Protein AF-A0A533S3G4-F1 (afdb_monomer_lite)

Structure (mmCIF, N/CA/C/O backbone):
data_AF-A0A533S3G4-F1
#
_entry.id   AF-A0A533S3G4-F1
#
loop_
_atom_site.group_PDB
_atom_site.id
_atom_site.type_symbol
_atom_site.label_atom_id
_atom_site.label_alt_id
_atom_site.label_comp_id
_atom_site.label_asym_id
_atom_site.label_entity_id
_atom_site.label_seq_id
_atom_site.pdbx_PDB_ins_code
_atom_site.Cartn_x
_atom_site.Cartn_y
_atom_site.Cartn_z
_atom_site.occupancy
_atom_site.B_iso_or_equiv
_atom_site.auth_seq_id
_atom_site.auth_comp_id
_atom_site.auth_asym_id
_atom_site.auth_atom_id
_atom_site.pdbx_PDB_model_num
ATOM 1 N N . MET A 1 1 ? 25.471 5.066 -20.202 1.00 59.25 1 MET A N 1
ATOM 2 C CA . MET A 1 1 ? 25.264 4.762 -18.767 1.00 59.25 1 MET A CA 1
ATOM 3 C C . MET A 1 1 ? 26.312 5.469 -17.906 1.00 59.25 1 MET A C 1
ATOM 5 O O . MET A 1 1 ? 27.504 5.342 -18.196 1.00 59.25 1 MET A O 1
ATOM 9 N N . ARG A 1 2 ? 25.911 6.265 -16.903 1.00 55.47 2 ARG A N 1
ATOM 10 C CA . ARG A 1 2 ? 26.823 6.796 -15.866 1.00 55.47 2 ARG A CA 1
ATOM 11 C C . ARG A 1 2 ? 27.013 5.721 -14.786 1.00 55.47 2 ARG A C 1
ATOM 13 O O . ARG A 1 2 ? 26.093 4.970 -14.512 1.00 55.47 2 ARG A O 1
ATOM 20 N N . LEU A 1 3 ? 28.231 5.594 -14.252 1.00 62.44 3 LEU A N 1
ATOM 21 C CA . LEU A 1 3 ? 28.585 4.570 -13.259 1.00 62.44 3 LEU A CA 1
ATOM 22 C C . LEU A 1 3 ? 29.224 5.276 -12.055 1.00 62.44 3 LEU A C 1
ATOM 24 O O . LEU A 1 3 ? 30.404 5.644 -12.111 1.00 62.44 3 LEU A O 1
ATOM 28 N N . PRO A 1 4 ? 28.455 5.563 -11.001 1.00 64.75 4 PRO A N 1
ATOM 29 C CA . PRO A 1 4 ? 28.966 6.214 -9.800 1.00 64.75 4 PRO A CA 1
ATOM 30 C C . PRO A 1 4 ? 29.926 5.303 -9.041 1.00 64.75 4 PRO A C 1
ATOM 32 O O . PRO A 1 4 ? 30.136 4.142 -9.395 1.00 64.75 4 PRO A O 1
ATOM 35 N N . VAL A 1 5 ? 30.605 5.865 -8.043 1.00 70.31 5 VAL A N 1
ATOM 36 C CA . VAL A 1 5 ? 31.696 5.177 -7.338 1.00 70.31 5 VAL A CA 1
ATOM 37 C C . VAL A 1 5 ? 31.189 3.919 -6.623 1.00 70.31 5 VAL A C 1
ATOM 39 O O . VAL A 1 5 ? 31.822 2.873 -6.750 1.00 70.31 5 VAL A O 1
ATOM 42 N N . ALA A 1 6 ? 30.022 3.985 -5.972 1.00 69.38 6 ALA A N 1
ATOM 43 C CA . ALA A 1 6 ? 29.390 2.839 -5.313 1.00 69.38 6 ALA A CA 1
ATOM 44 C C . ALA A 1 6 ? 29.058 1.714 -6.309 1.00 69.38 6 ALA A C 1
ATOM 46 O O . ALA A 1 6 ? 29.535 0.592 -6.146 1.00 69.38 6 ALA A O 1
ATOM 47 N N . GLY A 1 7 ? 28.373 2.033 -7.414 1.00 72.06 7 GLY A N 1
ATOM 48 C CA . GLY A 1 7 ? 28.082 1.070 -8.482 1.00 72.06 7 GLY A CA 1
ATOM 49 C C . GLY A 1 7 ? 29.342 0.478 -9.128 1.00 72.06 7 GLY A C 1
ATOM 50 O O . GLY A 1 7 ? 29.383 -0.712 -9.425 1.00 72.06 7 GLY A O 1
ATOM 51 N N . ARG A 1 8 ? 30.416 1.269 -9.286 1.00 76.81 8 ARG A N 1
ATOM 52 C CA . ARG A 1 8 ? 31.715 0.770 -9.775 1.00 76.81 8 ARG A CA 1
ATOM 53 C C . ARG A 1 8 ? 32.333 -0.222 -8.797 1.00 76.81 8 ARG A C 1
ATOM 55 O O . ARG A 1 8 ? 32.908 -1.217 -9.223 1.00 76.81 8 ARG A O 1
ATOM 62 N N . ASN A 1 9 ? 32.231 0.041 -7.500 1.00 79.62 9 ASN A N 1
ATOM 63 C CA . ASN A 1 9 ? 32.787 -0.828 -6.470 1.00 79.62 9 ASN A CA 1
ATOM 64 C C . ASN A 1 9 ? 31.979 -2.122 -6.316 1.00 79.62 9 ASN A C 1
ATOM 66 O O . ASN A 1 9 ? 32.584 -3.189 -6.225 1.00 79.62 9 ASN A O 1
ATOM 70 N N . ALA A 1 10 ? 30.648 -2.044 -6.371 1.00 81.88 10 ALA A N 1
ATOM 71 C CA . ALA A 1 10 ? 29.766 -3.208 -6.378 1.00 81.88 10 ALA A CA 1
ATOM 72 C C . ALA A 1 10 ? 30.014 -4.089 -7.610 1.00 81.88 10 ALA A C 1
ATOM 74 O O . ALA A 1 10 ? 30.235 -5.290 -7.483 1.00 81.88 10 ALA A O 1
ATOM 75 N N . LEU A 1 11 ? 30.113 -3.480 -8.795 1.00 86.19 11 LEU A N 1
ATOM 76 C CA . LEU A 1 11 ? 30.402 -4.201 -10.032 1.00 86.19 11 LEU A CA 1
ATOM 77 C C . LEU A 1 11 ? 31.782 -4.880 -10.001 1.00 86.19 11 LEU A C 1
ATOM 79 O O . LEU A 1 11 ? 31.913 -6.039 -10.383 1.00 86.19 11 LEU A O 1
ATOM 83 N N . ARG A 1 12 ? 32.809 -4.199 -9.476 1.00 88.75 12 ARG A N 1
ATOM 84 C CA . ARG A 1 12 ? 34.139 -4.799 -9.267 1.00 88.75 12 ARG A CA 1
ATOM 85 C C . ARG A 1 12 ? 34.106 -5.960 -8.278 1.00 88.75 12 ARG A C 1
ATOM 87 O O . ARG A 1 12 ? 34.828 -6.933 -8.475 1.00 88.75 12 ARG A O 1
ATOM 94 N N . LYS A 1 13 ? 33.314 -5.855 -7.208 1.00 86.75 13 LYS A N 1
ATOM 95 C CA . LYS A 1 13 ? 33.145 -6.928 -6.221 1.00 86.75 13 LYS A CA 1
ATOM 96 C C . LYS A 1 13 ? 32.538 -8.164 -6.882 1.00 86.75 13 LYS A C 1
ATOM 98 O O . LYS A 1 13 ? 33.076 -9.251 -6.702 1.00 86.75 13 LYS A O 1
ATOM 103 N N . GLU A 1 14 ? 31.506 -7.982 -7.700 1.00 88.75 14 GLU A N 1
ATOM 104 C CA . GLU A 1 14 ? 30.865 -9.095 -8.398 1.00 88.75 14 GLU A CA 1
ATOM 105 C C . GLU A 1 14 ? 31.788 -9.750 -9.429 1.00 88.75 14 GLU A C 1
ATOM 107 O O . GLU A 1 14 ? 31.940 -10.968 -9.446 1.00 88.75 14 GLU A O 1
ATOM 112 N N . MET A 1 15 ? 32.490 -8.952 -10.237 1.00 88.81 15 MET A N 1
ATOM 113 C CA . MET A 1 15 ? 33.438 -9.469 -11.232 1.00 88.81 15 MET A CA 1
ATOM 114 C C . MET A 1 15 ? 34.549 -10.315 -10.611 1.00 88.81 15 MET A C 1
ATOM 116 O O . MET A 1 15 ? 34.939 -11.325 -11.190 1.00 88.81 15 MET A O 1
ATOM 120 N N . ARG A 1 16 ? 35.048 -9.932 -9.428 1.00 88.88 16 ARG A N 1
ATOM 121 C CA . ARG A 1 16 ? 36.075 -10.706 -8.706 1.00 88.88 16 ARG A CA 1
ATOM 122 C C . ARG A 1 16 ? 35.575 -12.085 -8.285 1.00 88.88 16 ARG A C 1
ATOM 124 O O . ARG A 1 16 ? 36.368 -13.017 -8.245 1.00 88.88 16 ARG A O 1
ATOM 131 N N . ASN A 1 17 ? 34.285 -12.199 -7.984 1.00 84.94 17 ASN A N 1
ATOM 132 C CA . ASN A 1 17 ? 33.660 -13.437 -7.527 1.00 84.94 17 ASN A CA 1
ATOM 133 C C . ASN A 1 17 ? 33.078 -14.269 -8.683 1.00 84.94 17 ASN A C 1
ATOM 135 O O . ASN A 1 17 ? 32.604 -15.382 -8.456 1.00 84.94 17 ASN A O 1
ATOM 139 N N . HIS A 1 18 ? 33.103 -13.753 -9.916 1.00 87.50 18 HIS A N 1
ATOM 140 C CA . HIS A 1 18 ? 32.488 -14.414 -11.058 1.00 87.50 18 HIS A CA 1
ATOM 141 C C . HIS A 1 18 ? 33.333 -15.612 -11.538 1.00 87.50 18 HIS A C 1
ATOM 143 O O . HIS A 1 18 ? 34.516 -15.445 -11.840 1.00 87.50 18 HIS A O 1
ATOM 149 N N . PRO A 1 19 ? 32.750 -16.815 -11.702 1.00 85.19 19 PRO A N 1
ATOM 150 C CA . PRO A 1 19 ? 33.502 -18.047 -11.973 1.00 85.19 19 PRO A CA 1
ATOM 151 C C . PRO A 1 19 ? 34.216 -18.065 -13.333 1.00 85.19 19 PRO A C 1
ATOM 153 O O . PRO A 1 19 ? 35.163 -18.821 -13.528 1.00 85.19 19 PRO A O 1
ATOM 156 N N . GLN A 1 20 ? 33.770 -17.239 -14.282 1.00 86.88 20 GLN A N 1
ATOM 157 C CA . GLN A 1 20 ? 34.372 -17.123 -15.617 1.00 86.88 20 GLN A CA 1
ATOM 158 C C . GLN A 1 20 ? 35.349 -15.945 -15.750 1.00 86.88 20 GLN A C 1
ATOM 160 O O . GLN A 1 20 ? 35.908 -15.729 -16.827 1.00 86.88 20 GLN A O 1
ATOM 165 N N . ASN A 1 21 ? 35.558 -15.169 -14.681 1.00 86.06 21 ASN A N 1
ATOM 166 C CA . ASN A 1 21 ? 36.493 -14.055 -14.709 1.00 86.06 21 ASN A CA 1
ATOM 167 C C . ASN A 1 21 ? 37.947 -14.561 -14.735 1.00 86.06 21 ASN A C 1
ATOM 169 O O . ASN A 1 21 ? 38.352 -15.393 -13.928 1.00 86.06 21 ASN A O 1
ATOM 173 N N . LYS A 1 22 ? 38.736 -14.027 -15.671 1.00 86.12 22 LYS A N 1
ATOM 174 C CA . LYS A 1 22 ? 40.148 -14.390 -15.876 1.00 86.12 22 LYS A CA 1
ATOM 175 C C . LYS A 1 22 ? 41.125 -13.346 -15.335 1.00 86.12 22 LYS A C 1
ATOM 177 O O . LYS A 1 22 ? 42.322 -13.610 -15.307 1.00 86.12 22 LYS A O 1
ATOM 182 N N . LEU A 1 23 ? 40.628 -12.172 -14.941 1.00 85.81 23 LEU A N 1
ATOM 183 C CA . LEU A 1 23 ? 41.445 -11.082 -14.415 1.00 85.81 23 LEU A CA 1
ATOM 184 C C . LEU A 1 23 ? 41.647 -11.232 -12.909 1.00 85.81 23 LEU A C 1
ATOM 186 O O . LEU A 1 23 ? 40.732 -11.603 -12.171 1.00 85.81 23 LEU A O 1
ATOM 190 N N . SER A 1 24 ? 42.836 -10.877 -12.438 1.00 85.62 24 SER A N 1
ATOM 191 C CA . SER A 1 24 ? 43.138 -10.795 -11.014 1.00 85.62 24 SER A CA 1
ATOM 192 C C . SER A 1 24 ? 42.373 -9.652 -10.332 1.00 85.62 24 SER A C 1
ATOM 194 O O . SER A 1 24 ? 41.979 -8.655 -10.946 1.00 85.62 24 SER A O 1
ATOM 196 N N . SER A 1 25 ? 42.215 -9.751 -9.009 1.00 79.69 25 SER A N 1
ATOM 197 C CA . SER A 1 25 ? 41.588 -8.703 -8.188 1.00 79.69 25 SER A CA 1
ATOM 198 C C . SER A 1 25 ? 42.257 -7.334 -8.341 1.00 79.69 25 SER A C 1
ATOM 200 O O . SER A 1 25 ? 41.587 -6.299 -8.250 1.00 79.69 25 SER A O 1
ATOM 202 N N . THR A 1 26 ? 43.568 -7.324 -8.584 1.00 79.88 26 THR A N 1
ATOM 203 C CA . THR A 1 26 ? 44.363 -6.116 -8.804 1.00 79.88 26 THR A CA 1
ATOM 204 C C . THR A 1 26 ? 44.024 -5.486 -10.151 1.00 79.88 26 THR A C 1
ATOM 206 O O . THR A 1 26 ? 43.706 -4.302 -10.194 1.00 79.88 26 THR A O 1
ATOM 209 N N . GLU A 1 27 ? 43.978 -6.275 -11.227 1.00 82.31 27 GLU A N 1
ATOM 210 C CA . GLU A 1 27 ? 43.623 -5.797 -12.572 1.00 82.31 27 GLU A CA 1
ATOM 211 C C . GLU A 1 27 ? 42.214 -5.192 -12.604 1.00 82.31 27 GLU A C 1
ATOM 213 O O . GLU A 1 27 ? 42.044 -4.068 -13.071 1.00 82.31 27 GLU A O 1
ATOM 218 N N . ILE A 1 28 ? 41.229 -5.854 -11.984 1.00 82.88 28 ILE A N 1
ATOM 219 C CA . ILE A 1 28 ? 39.843 -5.354 -11.881 1.00 82.88 28 ILE A CA 1
ATOM 220 C C . ILE A 1 28 ? 39.761 -3.992 -11.174 1.00 82.88 28 ILE A C 1
ATOM 222 O O . ILE A 1 28 ? 38.911 -3.154 -11.490 1.00 82.88 28 ILE A O 1
ATOM 226 N N . SER A 1 29 ? 40.643 -3.750 -10.202 1.00 82.88 29 SER A N 1
ATOM 227 C CA . SER A 1 29 ? 40.656 -2.502 -9.431 1.00 82.88 29 SER A CA 1
ATOM 228 C C . SER A 1 29 ? 41.100 -1.303 -10.269 1.00 82.88 29 SER A C 1
ATOM 230 O O . SER A 1 29 ? 40.627 -0.191 -10.030 1.00 82.88 29 SER A O 1
ATOM 232 N N . TYR A 1 30 ? 41.955 -1.535 -11.269 1.00 86.19 30 TYR A N 1
ATOM 233 C CA . TYR A 1 30 ? 42.477 -0.501 -12.162 1.00 86.19 30 TYR A CA 1
ATOM 234 C C . TYR A 1 30 ? 41.630 -0.273 -13.417 1.00 86.19 30 TYR A C 1
ATOM 236 O O . TYR A 1 30 ? 41.853 0.720 -14.109 1.00 86.19 30 TYR A O 1
ATOM 244 N N . LEU A 1 31 ? 40.636 -1.128 -13.686 1.00 82.94 31 LEU A N 1
ATOM 245 C CA . LEU A 1 31 ? 39.747 -0.949 -14.830 1.00 82.94 31 LEU A CA 1
ATOM 246 C C . LEU A 1 31 ? 38.984 0.376 -14.742 1.00 82.94 31 LEU A C 1
ATOM 248 O O . LEU A 1 31 ? 38.357 0.719 -13.721 1.00 82.94 31 LEU A O 1
ATOM 252 N N . LYS A 1 32 ? 39.018 1.103 -15.858 1.00 83.50 32 LYS A N 1
ATOM 253 C CA . LYS A 1 32 ? 38.202 2.286 -16.110 1.00 83.50 32 LYS A CA 1
ATOM 254 C C . LYS A 1 32 ? 36.754 1.872 -16.339 1.00 83.50 32 LYS A C 1
ATOM 256 O O . LYS A 1 32 ? 36.413 0.705 -16.515 1.00 83.50 32 LYS A O 1
ATOM 261 N N . LYS A 1 33 ? 35.865 2.859 -16.308 1.00 78.44 33 LYS A N 1
ATOM 262 C CA . LYS A 1 33 ? 34.418 2.652 -16.407 1.00 78.44 33 LYS A CA 1
ATOM 263 C C . LYS A 1 33 ? 34.030 1.885 -17.673 1.00 78.44 33 LYS A C 1
ATOM 265 O O . LYS A 1 33 ? 33.217 0.970 -17.603 1.00 78.44 33 LYS A O 1
ATOM 270 N N . GLU A 1 34 ? 34.576 2.284 -18.813 1.00 78.56 34 GLU A N 1
ATOM 271 C CA . GLU A 1 34 ? 34.271 1.689 -20.113 1.00 78.56 34 GLU A CA 1
ATOM 272 C C . GLU A 1 34 ? 34.722 0.223 -20.154 1.00 78.56 34 GLU A C 1
ATOM 274 O O . GLU A 1 34 ? 33.987 -0.641 -20.622 1.00 78.56 34 GLU A O 1
ATOM 279 N N . GLU A 1 35 ? 35.880 -0.067 -19.565 1.00 84.94 35 GLU A N 1
ATOM 280 C CA . GLU A 1 35 ? 36.464 -1.408 -19.492 1.00 84.94 35 GLU A CA 1
ATOM 281 C C . GLU A 1 35 ? 35.668 -2.321 -18.547 1.00 84.94 35 GLU A C 1
ATOM 283 O O . GLU A 1 35 ? 35.413 -3.475 -18.880 1.00 84.94 35 GLU A O 1
ATOM 288 N N . LEU A 1 36 ? 35.187 -1.792 -17.414 1.00 83.75 36 LEU A N 1
ATOM 289 C CA . LEU A 1 36 ? 34.274 -2.511 -16.518 1.00 83.75 36 LEU A CA 1
ATOM 290 C C . LEU A 1 36 ? 32.967 -2.878 -17.224 1.00 83.75 36 LEU A C 1
ATOM 292 O O . LEU A 1 36 ? 32.465 -3.983 -17.061 1.00 83.75 36 LEU A O 1
ATOM 296 N N . LEU A 1 37 ? 32.403 -1.970 -18.018 1.00 82.50 37 LEU A N 1
ATOM 297 C CA . LEU A 1 37 ? 31.158 -2.240 -18.737 1.00 82.50 37 LEU A CA 1
ATOM 298 C C . LEU A 1 37 ? 31.324 -3.295 -19.827 1.00 82.50 37 LEU A C 1
ATOM 300 O O . LEU A 1 37 ? 30.459 -4.160 -19.967 1.00 82.50 37 LEU A O 1
ATOM 304 N N . CYS A 1 38 ? 32.431 -3.247 -20.566 1.00 86.75 38 CYS A N 1
ATOM 305 C CA . CYS A 1 38 ? 32.758 -4.280 -21.541 1.00 86.75 38 CYS A CA 1
ATOM 306 C C . CYS A 1 38 ? 32.935 -5.639 -20.860 1.00 86.75 38 CYS A C 1
ATOM 308 O O . CYS A 1 38 ? 32.291 -6.602 -21.267 1.00 86.75 38 CYS A O 1
ATOM 310 N N . LEU A 1 39 ? 33.706 -5.699 -19.772 1.00 87.50 39 LEU A N 1
ATOM 311 C CA . LEU A 1 39 ? 33.927 -6.940 -19.037 1.00 87.50 39 LEU A CA 1
ATOM 312 C C . LEU A 1 39 ? 32.629 -7.496 -18.437 1.00 87.50 39 LEU A C 1
ATOM 314 O O . LEU A 1 39 ? 32.385 -8.695 -18.501 1.00 87.50 39 LEU A O 1
ATOM 318 N N . ALA A 1 40 ? 31.760 -6.643 -17.890 1.00 87.56 40 ALA A N 1
ATOM 319 C CA . ALA A 1 40 ? 30.475 -7.085 -17.352 1.00 87.56 40 ALA A CA 1
ATOM 320 C C . ALA A 1 40 ? 29.611 -7.728 -18.439 1.00 87.56 40 ALA A C 1
ATOM 322 O O . ALA A 1 40 ? 29.002 -8.770 -18.216 1.00 87.56 40 ALA A O 1
ATOM 323 N N . LYS A 1 41 ? 29.602 -7.120 -19.630 1.00 87.19 41 LYS A N 1
ATOM 324 C CA . LYS A 1 41 ? 28.883 -7.633 -20.793 1.00 87.19 41 LYS A CA 1
ATOM 325 C C . LYS A 1 41 ? 29.459 -8.967 -21.274 1.00 87.19 41 LYS A C 1
ATOM 327 O O . LYS A 1 41 ? 28.689 -9.863 -21.596 1.00 87.19 41 LYS A O 1
ATOM 332 N N . GLU A 1 42 ? 30.783 -9.109 -21.301 1.00 89.25 42 GLU A N 1
ATOM 333 C CA . GLU A 1 42 ? 31.460 -10.367 -21.653 1.00 89.25 42 GLU A CA 1
ATOM 334 C C . GLU A 1 42 ? 31.170 -11.489 -20.653 1.00 89.25 42 GLU A C 1
ATOM 336 O O . GLU A 1 42 ? 30.997 -12.638 -21.050 1.00 89.25 42 GLU A O 1
ATOM 341 N N . LEU A 1 43 ? 31.077 -11.153 -19.366 1.00 88.19 43 LEU A N 1
ATOM 342 C CA . LEU A 1 43 ? 30.756 -12.094 -18.294 1.00 88.19 43 LEU A CA 1
ATOM 343 C C . LEU A 1 43 ? 29.249 -12.363 -18.151 1.00 88.19 43 LEU A C 1
ATOM 345 O O . LEU A 1 43 ? 28.864 -13.177 -17.318 1.00 88.19 43 LEU A O 1
ATOM 349 N N . GLY A 1 44 ? 28.392 -11.694 -18.932 1.00 86.81 44 GLY A N 1
ATOM 350 C CA . GLY A 1 44 ? 26.935 -11.822 -18.824 1.00 86.81 44 GLY A CA 1
ATOM 351 C C . GLY A 1 44 ? 26.362 -11.281 -17.508 1.00 86.81 44 GLY A C 1
ATOM 352 O O . GLY A 1 44 ? 25.272 -11.674 -17.105 1.00 86.81 44 GLY A O 1
ATOM 353 N N . ILE A 1 45 ? 27.092 -10.395 -16.830 1.00 87.25 45 ILE A N 1
ATOM 354 C CA . ILE A 1 45 ? 26.685 -9.801 -15.559 1.00 87.25 45 ILE A CA 1
ATOM 355 C C . ILE A 1 45 ? 25.640 -8.714 -15.823 1.00 87.25 45 ILE A C 1
ATOM 357 O O . ILE A 1 45 ? 25.899 -7.754 -16.558 1.00 87.25 45 ILE A O 1
ATOM 361 N N . ASP A 1 46 ? 24.479 -8.818 -15.169 1.00 85.12 46 ASP A N 1
ATOM 362 C CA . ASP A 1 46 ? 23.472 -7.759 -15.197 1.00 85.12 46 ASP A CA 1
ATOM 363 C C . ASP A 1 46 ? 23.910 -6.571 -14.331 1.00 85.12 46 ASP A C 1
ATOM 365 O O . ASP A 1 46 ? 23.652 -6.473 -13.127 1.00 85.12 46 ASP A O 1
ATOM 369 N N . VAL A 1 47 ? 24.579 -5.628 -14.990 1.00 81.62 47 VAL A N 1
ATOM 370 C CA . VAL A 1 47 ? 25.060 -4.393 -14.374 1.00 81.62 47 VAL A CA 1
ATOM 371 C C . VAL A 1 47 ? 23.919 -3.586 -13.749 1.00 81.62 47 VAL A C 1
ATOM 373 O O . VAL A 1 47 ? 24.136 -2.931 -12.730 1.00 81.62 47 VAL A O 1
ATOM 376 N N . ARG A 1 48 ? 22.705 -3.631 -14.317 1.00 75.06 48 ARG A N 1
ATOM 377 C CA . ARG A 1 48 ? 21.557 -2.873 -13.799 1.00 75.06 48 ARG A CA 1
ATOM 378 C C . ARG A 1 48 ? 21.095 -3.449 -12.466 1.00 75.06 48 ARG A C 1
ATOM 380 O O . ARG A 1 48 ? 20.890 -2.682 -11.528 1.00 75.06 48 ARG A O 1
ATOM 387 N N . SER A 1 49 ? 21.006 -4.775 -12.354 1.00 78.62 49 SER A N 1
ATOM 388 C CA . SER A 1 49 ? 20.651 -5.447 -11.097 1.00 78.62 49 SER A CA 1
ATOM 389 C C . SER A 1 49 ? 21.648 -5.130 -9.979 1.00 78.62 49 SER A C 1
ATOM 391 O O . SER A 1 49 ? 21.245 -4.809 -8.865 1.00 78.62 49 SER A O 1
ATOM 393 N N . ILE A 1 50 ? 22.950 -5.154 -10.270 1.00 79.94 50 ILE A N 1
ATOM 394 C CA . ILE A 1 50 ? 23.992 -4.896 -9.260 1.00 79.94 50 ILE A CA 1
ATOM 395 C C . ILE A 1 50 ? 23.968 -3.450 -8.780 1.00 79.94 50 ILE A C 1
ATOM 397 O O . ILE A 1 50 ? 24.127 -3.187 -7.589 1.00 79.94 50 ILE A O 1
ATOM 401 N N . ILE A 1 51 ? 23.761 -2.506 -9.698 1.00 73.31 51 ILE A N 1
ATOM 402 C CA . ILE A 1 51 ? 23.667 -1.091 -9.342 1.00 73.31 51 ILE A CA 1
ATOM 403 C C . ILE A 1 51 ? 22.398 -0.828 -8.521 1.00 73.31 51 ILE A C 1
ATOM 405 O O . ILE A 1 51 ? 22.483 -0.106 -7.533 1.00 73.31 51 ILE A O 1
ATOM 409 N N . LYS A 1 52 ? 21.260 -1.456 -8.855 1.00 68.94 52 LYS A N 1
ATOM 410 C CA . LYS A 1 52 ? 20.025 -1.367 -8.056 1.00 68.94 52 LYS A CA 1
ATOM 411 C C . LYS A 1 52 ? 20.222 -1.894 -6.633 1.00 68.94 52 LYS A C 1
ATOM 413 O O . LYS A 1 52 ? 19.810 -1.230 -5.687 1.00 68.94 52 LYS A O 1
ATOM 418 N N . SER A 1 53 ? 20.879 -3.042 -6.468 1.00 71.88 53 SER A N 1
ATOM 419 C CA . SER A 1 53 ? 21.184 -3.586 -5.136 1.00 71.88 53 SER A CA 1
ATOM 420 C C . SER A 1 53 ? 22.129 -2.677 -4.349 1.00 71.88 53 SER A C 1
ATOM 422 O O . SER A 1 53 ? 21.892 -2.421 -3.175 1.00 71.88 53 SER A O 1
ATOM 424 N N . ALA A 1 54 ? 23.153 -2.125 -5.004 1.00 68.06 54 ALA A N 1
ATOM 425 C CA . ALA A 1 54 ? 24.093 -1.207 -4.366 1.00 68.06 54 ALA A CA 1
ATOM 426 C C . ALA A 1 54 ? 23.453 0.135 -3.966 1.00 68.06 54 ALA A C 1
ATOM 428 O O . ALA A 1 54 ? 23.866 0.715 -2.971 1.00 68.06 54 ALA A O 1
ATOM 429 N N . ALA A 1 55 ? 22.460 0.619 -4.721 1.00 62.94 55 ALA A N 1
ATOM 430 C CA . ALA A 1 55 ? 21.720 1.842 -4.403 1.00 62.94 55 ALA A CA 1
ATOM 431 C C . ALA A 1 55 ? 20.733 1.642 -3.239 1.00 62.94 55 ALA A C 1
ATOM 433 O O . ALA A 1 55 ? 20.596 2.529 -2.401 1.00 62.94 55 ALA A O 1
ATOM 434 N N . LYS A 1 56 ? 20.100 0.460 -3.141 1.00 60.72 56 LYS A N 1
ATOM 435 C CA . LYS A 1 56 ? 19.244 0.088 -1.999 1.00 60.72 56 LYS A CA 1
ATOM 436 C C . LYS A 1 56 ? 20.007 0.031 -0.671 1.00 60.72 56 LYS A C 1
ATOM 438 O O . LYS A 1 56 ? 19.418 0.288 0.367 1.00 60.72 56 LYS A O 1
ATOM 443 N N . GLU A 1 57 ? 21.298 -0.304 -0.694 1.00 57.91 57 GLU A N 1
ATOM 444 C CA . GLU A 1 57 ? 22.141 -0.338 0.513 1.00 57.91 57 GLU A CA 1
ATOM 445 C C . GLU A 1 57 ? 22.571 1.057 1.001 1.00 57.91 57 GLU A C 1
ATOM 447 O O . GLU A 1 57 ? 23.055 1.176 2.126 1.00 57.91 57 GLU A O 1
ATOM 452 N N . THR A 1 58 ? 22.426 2.107 0.183 1.00 52.34 58 THR A N 1
ATOM 453 C CA . THR A 1 58 ? 22.953 3.447 0.495 1.00 52.34 58 THR A CA 1
ATOM 454 C C . THR A 1 58 ? 21.899 4.513 0.798 1.00 52.34 58 THR A C 1
ATOM 456 O O . THR A 1 58 ? 22.307 5.640 1.048 1.00 52.34 58 THR A O 1
ATOM 459 N N . ASP A 1 59 ? 20.594 4.208 0.770 1.00 52.94 59 ASP A N 1
ATOM 460 C CA . ASP A 1 59 ? 19.452 5.158 0.874 1.00 52.94 59 ASP A CA 1
ATOM 461 C C . ASP A 1 59 ? 19.455 6.343 -0.129 1.00 52.94 59 ASP A C 1
ATOM 463 O O . ASP A 1 59 ? 18.437 7.000 -0.327 1.00 52.94 59 ASP A O 1
ATOM 467 N N . ASP A 1 60 ? 20.555 6.568 -0.848 1.00 49.44 60 ASP A N 1
ATOM 468 C CA . ASP A 1 60 ? 20.702 7.522 -1.943 1.00 49.44 60 ASP A CA 1
ATOM 469 C C . ASP A 1 60 ? 20.321 6.863 -3.281 1.00 49.44 60 ASP A C 1
ATOM 471 O O . ASP A 1 60 ? 21.174 6.433 -4.072 1.00 49.44 60 ASP A O 1
ATOM 475 N N . ILE A 1 61 ? 19.019 6.788 -3.570 1.00 53.91 61 ILE A N 1
ATOM 476 C CA . ILE A 1 61 ? 18.537 6.570 -4.942 1.00 53.91 61 ILE A CA 1
ATOM 477 C C . ILE A 1 61 ? 18.739 7.885 -5.706 1.00 53.91 61 ILE A C 1
ATOM 479 O O . ILE A 1 61 ? 17.849 8.722 -5.803 1.00 53.91 61 ILE A O 1
ATOM 483 N N . ASP A 1 62 ? 19.952 8.093 -6.207 1.00 53.50 62 ASP A N 1
ATOM 484 C CA . ASP A 1 62 ? 20.296 9.269 -7.010 1.00 53.50 62 ASP A CA 1
ATOM 485 C C . ASP A 1 62 ? 19.466 9.245 -8.315 1.00 53.50 62 ASP A C 1
ATOM 487 O O . ASP A 1 62 ? 19.606 8.329 -9.125 1.00 53.50 62 ASP A O 1
ATOM 491 N N . GLU A 1 63 ? 18.599 10.231 -8.564 1.00 51.38 63 GLU A N 1
ATOM 492 C CA . GLU A 1 63 ? 17.734 10.300 -9.766 1.00 51.38 63 GLU A CA 1
ATOM 493 C C . GLU A 1 63 ? 18.520 10.137 -11.093 1.00 51.38 63 GLU A C 1
ATOM 495 O O . GLU A 1 63 ? 17.964 9.805 -12.134 1.00 51.38 63 GLU A O 1
ATOM 500 N N . ALA A 1 64 ? 19.848 10.291 -11.060 1.00 51.97 64 ALA A N 1
ATOM 501 C CA . ALA A 1 64 ? 20.783 10.083 -12.164 1.00 51.97 64 ALA A CA 1
ATOM 502 C C . ALA A 1 64 ? 20.877 8.643 -12.737 1.00 51.97 64 ALA A C 1
ATOM 504 O O . ALA A 1 64 ? 21.636 8.441 -13.696 1.00 51.97 64 ALA A O 1
ATOM 505 N N . TYR A 1 65 ? 20.192 7.645 -12.159 1.00 5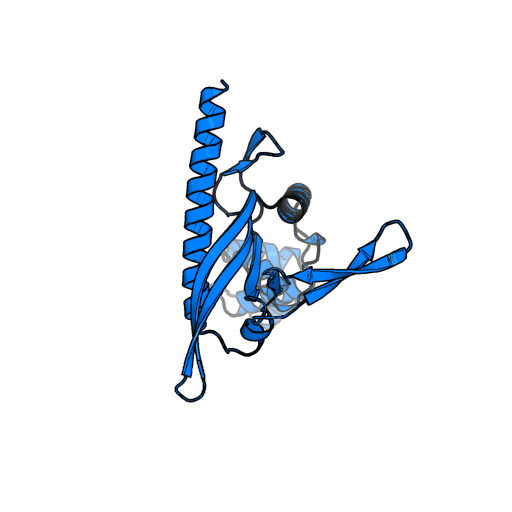4.00 65 TYR A N 1
ATOM 506 C CA . TYR A 1 65 ? 20.234 6.239 -12.610 1.00 54.00 65 TYR A CA 1
ATOM 507 C C . TYR A 1 65 ? 19.162 5.842 -13.626 1.00 54.00 65 TYR A C 1
ATOM 509 O O . TYR A 1 65 ? 19.346 4.832 -14.311 1.00 54.00 65 TYR A O 1
ATOM 517 N N . PHE A 1 66 ? 18.079 6.603 -13.714 1.00 57.69 66 PHE A N 1
ATOM 518 C CA . PHE A 1 66 ? 16.905 6.268 -14.510 1.00 57.69 66 PHE A CA 1
ATOM 519 C C . PHE A 1 66 ? 16.903 7.050 -15.826 1.00 57.69 66 PHE A C 1
ATOM 521 O O . PHE A 1 66 ? 17.430 8.164 -15.904 1.00 57.69 66 PHE A O 1
ATOM 528 N N . GLU A 1 67 ? 16.362 6.451 -16.888 1.00 72.75 67 GLU A N 1
ATOM 529 C CA . GLU A 1 67 ? 16.031 7.223 -18.092 1.00 72.75 67 GLU A CA 1
ATOM 530 C C . GLU A 1 67 ? 14.961 8.271 -17.730 1.00 72.75 67 GLU A C 1
ATOM 532 O O . GLU A 1 67 ? 14.204 8.079 -16.781 1.00 72.75 67 GLU A O 1
ATOM 537 N N . GLU A 1 68 ? 14.905 9.403 -18.437 1.00 76.56 68 GLU A N 1
ATOM 538 C CA . GLU A 1 68 ? 13.970 10.497 -18.106 1.00 76.56 68 GLU A CA 1
ATOM 539 C C . GLU A 1 68 ? 12.517 9.991 -18.038 1.00 76.56 68 GLU A C 1
ATOM 541 O O . GLU A 1 68 ? 11.793 10.310 -17.100 1.00 76.56 68 GLU A O 1
ATOM 546 N N . GLU A 1 69 ? 12.157 9.072 -18.938 1.00 80.88 69 GLU A N 1
ATOM 547 C CA . GLU A 1 69 ? 10.869 8.368 -18.947 1.00 80.88 69 GLU A CA 1
ATOM 548 C C . GLU A 1 69 ? 10.633 7.505 -17.690 1.00 80.88 69 GLU A C 1
ATOM 550 O O . GLU A 1 69 ? 9.513 7.439 -17.187 1.00 80.88 69 GLU A O 1
ATOM 555 N N . GLU A 1 70 ? 11.667 6.853 -17.147 1.00 78.06 70 GLU A N 1
ATOM 556 C CA . GLU A 1 70 ? 11.563 6.045 -15.922 1.00 78.06 70 GLU A CA 1
ATOM 557 C C . GLU A 1 70 ? 11.397 6.935 -14.680 1.00 78.06 70 GLU A C 1
ATOM 559 O O . GLU A 1 70 ? 10.602 6.608 -13.800 1.00 78.06 70 GLU A O 1
ATOM 564 N N . ILE A 1 71 ? 12.087 8.081 -14.629 1.00 77.75 71 ILE A N 1
ATOM 565 C CA . ILE A 1 71 ? 11.925 9.080 -13.556 1.00 77.75 71 ILE A CA 1
ATOM 566 C C . ILE A 1 71 ? 10.513 9.659 -13.594 1.00 77.75 71 ILE A C 1
ATOM 568 O O . ILE A 1 71 ? 9.863 9.792 -12.557 1.00 77.75 71 ILE A O 1
ATOM 572 N N . GLU A 1 72 ? 10.024 10.013 -14.783 1.00 86.81 72 GLU A N 1
ATOM 573 C CA . GLU A 1 72 ? 8.662 10.507 -14.960 1.00 86.81 72 GLU A CA 1
ATOM 574 C C . GLU A 1 72 ? 7.630 9.459 -14.541 1.00 86.81 72 GLU A C 1
ATOM 576 O O . GLU A 1 72 ? 6.688 9.792 -13.821 1.00 86.81 72 GLU A O 1
ATOM 581 N N . LEU A 1 73 ? 7.828 8.191 -14.915 1.00 85.19 73 LEU A N 1
ATOM 582 C CA . LEU A 1 73 ? 6.945 7.096 -14.519 1.00 85.19 73 LEU A CA 1
ATOM 583 C C . LEU A 1 73 ? 6.956 6.865 -13.002 1.00 85.19 73 LEU A C 1
ATOM 585 O O . LEU A 1 73 ? 5.894 6.651 -12.412 1.00 85.19 73 LEU A O 1
ATOM 589 N N . GLN A 1 74 ? 8.129 6.935 -12.368 1.00 84.31 74 GLN A N 1
ATOM 590 C CA . GLN A 1 74 ? 8.266 6.844 -10.917 1.00 84.31 74 GLN A CA 1
ATOM 591 C C . GLN A 1 74 ? 7.526 7.996 -10.230 1.00 84.31 74 GLN A C 1
ATOM 593 O O . GLN A 1 74 ? 6.611 7.750 -9.446 1.00 84.31 74 GLN A O 1
ATOM 598 N N . ARG A 1 75 ? 7.844 9.249 -10.584 1.00 87.81 75 ARG A N 1
ATOM 599 C CA . ARG A 1 75 ? 7.199 10.449 -10.020 1.00 87.81 75 ARG A CA 1
ATOM 600 C C . ARG A 1 75 ? 5.688 10.429 -10.217 1.00 87.81 75 ARG A C 1
ATOM 602 O O . ARG A 1 75 ? 4.936 10.815 -9.320 1.00 87.81 75 ARG A O 1
ATOM 609 N N . TYR A 1 76 ? 5.242 9.968 -11.385 1.00 93.56 76 TYR A N 1
ATOM 610 C CA . TYR A 1 76 ? 3.830 9.786 -11.680 1.00 93.56 76 TYR A CA 1
ATOM 611 C C . TYR A 1 76 ? 3.191 8.779 -10.721 1.00 93.56 76 TYR A C 1
ATOM 613 O O . TYR A 1 76 ? 2.182 9.110 -10.107 1.00 93.56 76 TYR A O 1
ATOM 621 N N . SER A 1 77 ? 3.795 7.599 -10.560 1.00 90.75 77 SER A N 1
ATOM 622 C CA . SER A 1 77 ? 3.265 6.496 -9.741 1.00 90.75 77 SER A CA 1
ATOM 623 C C . SER A 1 77 ? 3.289 6.794 -8.239 1.00 90.75 77 SER A C 1
ATOM 625 O O . SER A 1 77 ? 2.429 6.312 -7.508 1.00 90.75 77 SER A O 1
ATOM 627 N N . GLU A 1 78 ? 4.251 7.595 -7.776 1.00 87.00 78 GLU A N 1
ATOM 628 C CA . GLU A 1 78 ? 4.319 8.095 -6.397 1.00 87.00 78 GLU A CA 1
ATOM 629 C C . GLU A 1 78 ? 3.250 9.161 -6.126 1.00 87.00 78 GLU A C 1
ATOM 631 O O . GLU A 1 78 ? 2.628 9.164 -5.069 1.00 87.00 78 GLU A O 1
ATOM 636 N N . SER A 1 79 ? 3.001 10.053 -7.091 1.00 94.19 79 SER A N 1
ATOM 637 C CA . SER A 1 79 ? 1.990 11.115 -6.954 1.00 94.19 79 SER A CA 1
ATOM 638 C C . SER A 1 79 ? 0.562 10.625 -7.224 1.00 94.19 79 SER A C 1
ATOM 640 O O . SER A 1 79 ? -0.401 11.236 -6.764 1.00 94.19 79 SER A O 1
ATOM 642 N N . HIS A 1 80 ? 0.421 9.538 -7.985 1.00 95.94 80 HIS A N 1
ATOM 643 C CA . HIS A 1 80 ? -0.849 8.938 -8.387 1.00 95.94 80 HIS A CA 1
ATOM 644 C C . HIS A 1 80 ? -0.794 7.417 -8.198 1.00 95.94 80 HIS A C 1
ATOM 646 O O . HIS A 1 80 ? -0.700 6.677 -9.182 1.00 95.94 80 HIS A O 1
ATOM 652 N N . PRO A 1 81 ? -0.867 6.926 -6.948 1.00 95.25 81 PRO A N 1
ATOM 653 C CA . PRO A 1 81 ? -0.953 5.496 -6.699 1.00 95.25 81 PRO A CA 1
ATOM 654 C C . PRO A 1 81 ? -2.120 4.878 -7.475 1.00 95.25 81 PRO A C 1
ATOM 656 O O . PRO A 1 81 ? -3.237 5.407 -7.458 1.00 95.25 81 PRO A O 1
ATOM 659 N N . ALA A 1 82 ? -1.883 3.744 -8.139 1.00 96.19 82 ALA A N 1
ATOM 660 C CA . ALA A 1 82 ? -2.901 3.085 -8.966 1.00 96.19 82 ALA A CA 1
ATOM 661 C C . ALA A 1 82 ? -4.164 2.716 -8.165 1.00 96.19 82 ALA A C 1
ATOM 663 O O . ALA A 1 82 ? -5.300 2.789 -8.658 1.00 96.19 82 ALA A O 1
ATOM 664 N N . PHE A 1 83 ? -3.966 2.322 -6.908 1.00 97.69 83 PHE A N 1
ATOM 665 C CA . PHE A 1 83 ? -5.007 1.933 -5.973 1.00 97.69 83 PHE A CA 1
ATOM 666 C C . PHE A 1 83 ? -4.767 2.592 -4.623 1.00 97.69 83 PHE A C 1
ATOM 668 O O . PHE A 1 83 ? -3.663 2.575 -4.088 1.00 97.69 83 PHE A O 1
ATOM 675 N N . THR A 1 84 ? -5.837 3.119 -4.044 1.00 97.62 84 THR A N 1
ATOM 676 C CA . THR A 1 84 ? -5.881 3.545 -2.649 1.00 97.62 84 THR A CA 1
ATOM 677 C C . THR A 1 84 ? -7.102 2.912 -2.007 1.00 97.62 84 THR A C 1
ATOM 679 O O . THR A 1 84 ? -8.151 2.757 -2.644 1.00 97.62 84 THR A O 1
ATOM 682 N N . GLY A 1 85 ? -6.978 2.480 -0.759 1.00 97.12 85 GLY A N 1
ATOM 683 C CA . GLY A 1 85 ? -8.068 1.755 -0.130 1.00 97.12 85 GLY A CA 1
ATOM 684 C C . GLY A 1 85 ? -7.818 1.393 1.315 1.00 97.12 85 GLY A C 1
ATOM 685 O O . GLY A 1 85 ? -6.857 1.830 1.948 1.00 97.12 85 GLY A O 1
ATOM 686 N N . ASN A 1 86 ? -8.739 0.598 1.849 1.00 97.19 86 ASN A N 1
ATOM 687 C CA . ASN A 1 86 ? -8.562 -0.014 3.148 1.00 97.19 86 ASN A CA 1
ATOM 688 C C . ASN A 1 86 ? -9.064 -1.458 3.176 1.00 97.19 86 ASN A C 1
ATOM 690 O O . ASN A 1 86 ? -10.004 -1.814 2.467 1.00 97.19 86 ASN A O 1
ATOM 694 N N . VAL A 1 87 ? -8.410 -2.276 3.998 1.00 96.00 87 VAL A N 1
ATOM 695 C CA . VAL A 1 87 ? -8.809 -3.650 4.317 1.00 96.00 87 VAL A CA 1
ATOM 696 C C . VAL A 1 87 ? -9.121 -3.702 5.803 1.00 96.00 87 VAL A C 1
ATOM 698 O O . VAL A 1 87 ? -8.232 -3.496 6.625 1.00 96.00 87 VAL A O 1
ATOM 701 N N . GLU A 1 88 ? -10.381 -3.945 6.155 1.00 96.19 88 GLU A N 1
ATOM 702 C CA . GLU A 1 88 ? -10.821 -4.016 7.549 1.00 96.19 88 GLU A CA 1
ATOM 703 C C . GLU A 1 88 ? -10.809 -5.453 8.076 1.00 96.19 88 GLU A C 1
ATOM 705 O O . GLU A 1 88 ? -11.167 -6.392 7.367 1.00 96.19 88 GLU A O 1
ATOM 710 N N .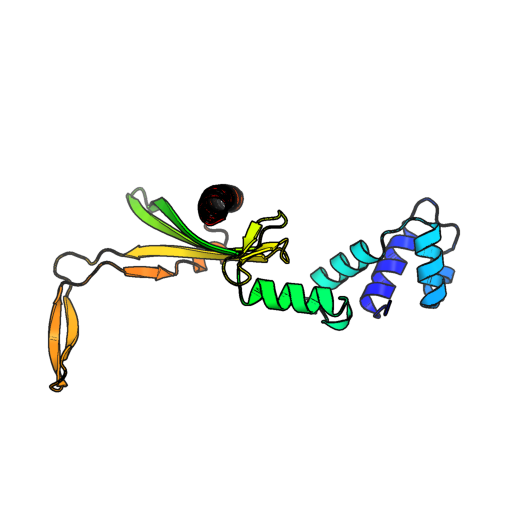 PHE A 1 89 ? -10.439 -5.619 9.342 1.00 93.94 89 PHE A N 1
ATOM 711 C CA . PHE A 1 89 ? -10.398 -6.914 10.014 1.00 93.94 89 PHE A CA 1
ATOM 712 C C . PHE A 1 89 ? -10.586 -6.758 11.529 1.00 93.94 89 PHE A C 1
ATOM 714 O O . PHE A 1 89 ? -10.548 -5.657 12.086 1.00 93.94 89 PHE A O 1
ATOM 721 N N . ASP A 1 90 ? -10.806 -7.879 12.210 1.00 94.56 90 ASP A N 1
ATOM 722 C CA . ASP A 1 90 ? -10.900 -7.922 13.665 1.00 94.56 90 ASP A CA 1
ATOM 723 C C . ASP A 1 90 ? -9.530 -8.243 14.279 1.00 94.56 90 ASP A C 1
ATOM 725 O O . ASP A 1 90 ? -8.990 -9.328 14.074 1.00 94.56 90 ASP A O 1
ATOM 729 N N . LEU A 1 91 ? -8.989 -7.321 15.076 1.00 91.06 91 LEU A N 1
ATOM 730 C CA . LEU A 1 91 ? -7.783 -7.528 15.872 1.00 91.06 91 LEU A CA 1
ATOM 731 C C . LEU A 1 91 ? -8.161 -8.040 17.263 1.00 91.06 91 LEU A C 1
ATOM 733 O O . LEU A 1 91 ? -8.928 -7.403 17.991 1.00 91.06 91 LEU A O 1
ATOM 737 N N . ILE A 1 92 ? -7.595 -9.179 17.651 1.00 91.81 92 ILE A N 1
ATOM 738 C CA . ILE A 1 92 ? -7.757 -9.751 18.988 1.00 91.81 92 ILE A CA 1
ATOM 739 C C . ILE A 1 92 ? -6.437 -9.584 19.735 1.00 91.81 92 ILE A C 1
ATOM 741 O O . ILE A 1 92 ? -5.429 -10.174 19.360 1.00 91.81 92 ILE A O 1
ATOM 745 N N . LEU A 1 93 ? -6.459 -8.787 20.800 1.00 87.94 93 LEU A N 1
ATOM 746 C CA . LEU A 1 93 ? -5.330 -8.590 21.704 1.00 87.94 93 LEU A CA 1
ATOM 747 C C . LEU A 1 93 ? -5.596 -9.349 23.000 1.00 87.94 93 LEU A C 1
ATOM 749 O O . LEU A 1 93 ? -6.640 -9.158 23.623 1.00 87.94 93 LEU A O 1
ATOM 753 N N . GLU A 1 94 ? -4.660 -10.192 23.419 1.00 90.88 94 GLU A N 1
ATOM 754 C CA . GLU A 1 94 ? -4.705 -10.853 24.721 1.00 90.88 94 GLU A CA 1
ATOM 755 C C . GLU A 1 94 ? -3.657 -10.232 25.644 1.00 90.88 94 GLU A C 1
ATOM 757 O O . GLU A 1 94 ? -2.457 -10.362 25.421 1.00 90.88 94 GLU A O 1
ATOM 762 N N . LEU A 1 95 ? -4.118 -9.529 26.679 1.00 87.62 95 LEU A N 1
ATOM 763 C CA . LEU A 1 95 ? -3.272 -8.850 27.658 1.00 87.62 95 LEU A CA 1
ATOM 764 C C . LEU A 1 95 ? -3.650 -9.344 29.051 1.00 87.62 95 LEU A C 1
ATOM 766 O O . LEU A 1 95 ? -4.798 -9.201 29.470 1.00 87.62 95 LEU A O 1
ATOM 770 N N . PHE A 1 96 ? -2.695 -9.936 29.772 1.00 93.06 96 PHE A N 1
ATOM 771 C CA . PHE A 1 96 ? -2.900 -10.453 31.135 1.00 93.06 96 PHE A CA 1
ATOM 772 C C . PHE A 1 96 ? -4.124 -11.387 31.261 1.00 93.06 96 PHE A C 1
ATOM 774 O O . PHE A 1 96 ? -4.907 -11.282 32.203 1.00 93.06 96 PHE A O 1
ATOM 781 N N . GLY A 1 97 ? -4.330 -12.268 30.274 1.00 92.81 97 GLY A N 1
ATOM 782 C CA . GLY A 1 97 ? -5.475 -13.189 30.214 1.00 92.81 97 GLY A CA 1
ATOM 783 C C . GLY A 1 97 ? -6.811 -12.534 29.837 1.00 92.81 97 GLY A C 1
ATOM 784 O O . GLY A 1 97 ? -7.830 -13.218 29.747 1.00 92.81 97 GLY A O 1
ATOM 785 N N . THR A 1 98 ? -6.828 -11.223 29.584 1.00 93.56 98 THR A N 1
ATOM 786 C CA . THR A 1 98 ? -8.001 -10.507 29.075 1.00 93.56 98 THR A CA 1
ATOM 787 C C . THR A 1 98 ? -7.922 -10.408 27.560 1.00 93.56 98 THR A C 1
ATOM 789 O O . THR A 1 98 ? -6.979 -9.836 27.016 1.00 93.56 98 THR A O 1
ATOM 792 N N . LYS A 1 99 ? -8.939 -10.933 26.873 1.00 94.81 99 LYS A N 1
ATOM 793 C CA . LYS A 1 99 ? -9.079 -10.821 25.418 1.00 94.81 99 LYS A CA 1
ATOM 794 C C . LYS A 1 99 ? -9.902 -9.592 25.063 1.00 94.81 99 LYS A C 1
ATOM 796 O O . LYS A 1 99 ? -11.063 -9.484 25.449 1.00 94.81 99 LYS A O 1
ATOM 801 N N . VAL A 1 100 ? -9.309 -8.690 24.294 1.00 90.56 100 VAL A N 1
ATOM 802 C CA . VAL A 1 100 ? -9.962 -7.500 23.756 1.00 90.56 100 VAL A CA 1
ATOM 803 C C . VAL A 1 100 ? -10.045 -7.639 22.244 1.00 90.56 100 VAL A C 1
ATOM 805 O O . VAL A 1 100 ? -9.031 -7.785 21.567 1.00 90.56 100 VAL A O 1
ATOM 808 N N . LYS A 1 101 ? -11.265 -7.574 21.713 1.00 93.38 101 LYS A N 1
ATOM 809 C CA . LYS A 1 101 ? -11.526 -7.535 20.274 1.00 93.38 101 LYS A CA 1
ATOM 810 C C . LYS A 1 101 ? -11.716 -6.082 19.836 1.00 93.38 101 LYS A C 1
ATOM 812 O O . LYS A 1 101 ? -12.543 -5.373 20.411 1.00 93.38 101 LYS A O 1
ATOM 817 N N . LYS A 1 102 ? -10.963 -5.634 18.833 1.00 92.12 102 LYS A N 1
ATOM 818 C CA . LYS A 1 102 ? -11.065 -4.298 18.230 1.00 92.12 102 LYS A CA 1
ATOM 819 C C . LYS A 1 102 ? -11.178 -4.411 16.718 1.00 92.12 102 LYS A C 1
ATOM 821 O O . LYS A 1 102 ? -10.602 -5.312 16.123 1.00 92.12 102 LYS A O 1
ATOM 826 N N . ARG A 1 103 ? -11.892 -3.471 16.097 1.00 95.94 103 ARG A N 1
ATOM 827 C CA . ARG A 1 103 ? -11.855 -3.322 14.640 1.00 95.94 103 ARG A CA 1
ATOM 828 C C . ARG A 1 103 ? -10.583 -2.591 14.251 1.00 95.94 103 ARG A C 1
ATOM 830 O O . ARG A 1 103 ? -10.273 -1.543 14.820 1.00 95.94 103 ARG A O 1
ATOM 837 N N . ALA A 1 104 ? -9.878 -3.158 13.293 1.00 94.31 104 ALA A N 1
ATOM 838 C CA . ALA A 1 104 ? -8.662 -2.628 12.716 1.00 94.31 104 ALA A CA 1
ATOM 839 C C . ALA A 1 104 ? -8.846 -2.475 11.207 1.00 94.31 104 ALA A C 1
ATOM 841 O O . ALA A 1 104 ? -9.733 -3.090 10.608 1.00 94.31 104 ALA A O 1
ATOM 842 N N . ARG A 1 105 ? -8.003 -1.656 10.589 1.00 95.50 105 ARG A N 1
ATOM 843 C CA . ARG A 1 105 ? -7.892 -1.609 9.137 1.00 95.50 105 ARG A CA 1
ATOM 844 C C . ARG A 1 105 ? -6.472 -1.316 8.698 1.00 95.50 105 ARG A C 1
ATOM 846 O O . ARG A 1 105 ? -5.771 -0.562 9.367 1.00 95.50 105 ARG A O 1
ATOM 853 N N . ILE A 1 106 ? -6.082 -1.878 7.563 1.00 94.12 106 ILE A N 1
ATOM 854 C CA . ILE A 1 106 ? -4.920 -1.414 6.811 1.00 94.12 106 ILE A CA 1
ATOM 855 C C . ILE A 1 106 ? -5.401 -0.345 5.845 1.00 94.12 106 ILE A C 1
ATOM 857 O O . ILE A 1 106 ? -6.297 -0.620 5.057 1.00 94.12 106 ILE A O 1
ATOM 861 N N . VAL A 1 107 ? -4.832 0.852 5.910 1.00 95.62 107 VAL A N 1
ATOM 862 C CA . VAL A 1 107 ? -4.978 1.899 4.894 1.00 95.62 107 VAL A CA 1
ATOM 863 C C . VAL A 1 107 ? -3.762 1.810 3.987 1.00 95.62 107 VAL A C 1
ATOM 865 O O . VAL A 1 107 ? -2.640 1.805 4.494 1.00 95.62 107 VAL A O 1
ATOM 868 N N . TYR A 1 108 ? -3.975 1.713 2.678 1.00 94.62 108 TYR A N 1
ATOM 869 C CA . TYR A 1 108 ? -2.899 1.474 1.721 1.00 94.62 108 TYR A CA 1
ATOM 870 C C . TYR A 1 108 ? -2.978 2.386 0.501 1.00 94.62 108 TYR A C 1
ATOM 872 O O . TYR A 1 108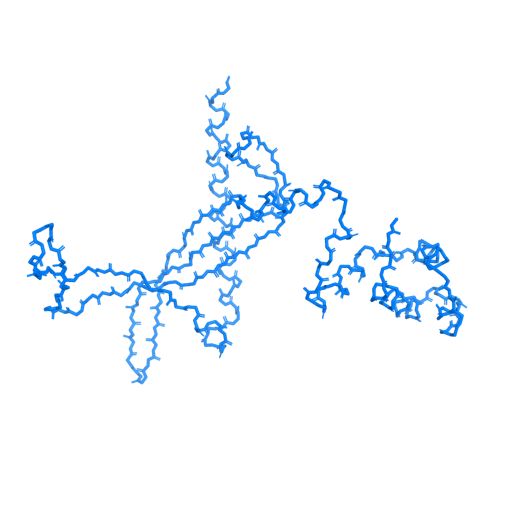 ? -4.063 2.785 0.065 1.00 94.62 108 TYR A O 1
ATOM 880 N N . GLU A 1 109 ? -1.807 2.622 -0.079 1.00 96.31 109 GLU A N 1
ATOM 881 C CA . GLU A 1 109 ? -1.615 3.130 -1.431 1.00 96.31 109 GLU A CA 1
ATOM 882 C C . GLU A 1 109 ? -0.700 2.149 -2.166 1.00 96.31 109 GLU A C 1
ATOM 884 O O . GLU A 1 109 ? 0.303 1.689 -1.618 1.00 96.31 109 GLU A O 1
ATOM 889 N N . ARG A 1 110 ? -1.065 1.767 -3.388 1.00 92.94 110 ARG A N 1
ATOM 890 C CA . ARG A 1 110 ? -0.340 0.748 -4.144 1.00 92.94 110 ARG A CA 1
ATOM 891 C C . ARG A 1 110 ? -0.364 1.025 -5.635 1.00 92.94 110 ARG A C 1
ATOM 893 O O . ARG A 1 110 ? -1.433 1.216 -6.214 1.00 92.94 110 ARG A O 1
ATOM 900 N N . THR A 1 111 ? 0.800 0.903 -6.255 1.00 94.00 111 THR A N 1
ATOM 901 C CA . THR A 1 111 ? 0.964 0.749 -7.699 1.00 94.00 111 THR A CA 1
ATOM 902 C C . THR A 1 111 ? 1.571 -0.629 -7.961 1.00 94.00 111 THR A C 1
ATOM 904 O O . THR A 1 111 ? 2.664 -0.896 -7.470 1.00 94.00 111 THR A O 1
ATOM 907 N N . PRO A 1 112 ? 0.877 -1.545 -8.659 1.00 90.06 112 PRO A N 1
ATOM 908 C CA . PRO A 1 112 ? 1.385 -2.893 -8.896 1.00 90.06 112 PRO A CA 1
ATOM 909 C C . PRO A 1 112 ? 2.344 -2.966 -10.095 1.00 90.06 112 PRO A C 1
ATOM 911 O O . PRO A 1 112 ? 2.316 -2.117 -10.983 1.00 90.06 112 PRO A O 1
ATOM 914 N N . GLU A 1 113 ? 3.122 -4.050 -10.180 1.00 84.44 113 GLU A N 1
ATOM 915 C CA . GLU A 1 113 ? 3.944 -4.364 -11.364 1.00 84.44 113 GLU A CA 1
ATOM 916 C C . GLU A 1 113 ? 3.141 -4.852 -12.580 1.00 84.44 113 GLU A C 1
ATOM 918 O O . GLU A 1 113 ? 3.679 -4.946 -13.689 1.00 84.44 113 GLU A O 1
ATOM 923 N N . TRP A 1 114 ? 1.882 -5.245 -12.399 1.00 91.06 114 TRP A N 1
ATOM 924 C CA . TRP A 1 114 ? 1.023 -5.718 -13.483 1.00 91.06 114 TRP A CA 1
ATO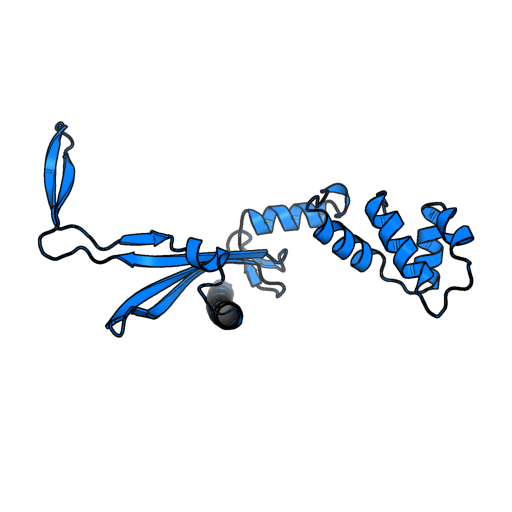M 925 C C . TRP A 1 114 ? 0.290 -4.554 -14.166 1.00 91.06 114 TRP A C 1
ATOM 927 O O . TRP A 1 114 ? 0.153 -3.470 -13.609 1.00 91.06 114 TRP A O 1
ATOM 937 N N . GLU A 1 115 ? -0.148 -4.760 -15.410 1.00 96.00 115 GLU A N 1
ATOM 938 C CA . GLU A 1 115 ? -0.891 -3.743 -16.165 1.00 96.00 115 GLU A CA 1
ATOM 939 C C . GLU A 1 115 ? -2.260 -3.497 -15.525 1.00 96.00 115 GLU A C 1
ATOM 941 O O . GLU A 1 115 ? -3.005 -4.450 -15.323 1.00 96.00 115 GLU A O 1
ATOM 946 N N . TYR A 1 116 ? -2.625 -2.243 -15.278 1.00 96.06 116 TYR A N 1
ATOM 947 C CA . TYR A 1 116 ? -3.894 -1.841 -14.671 1.00 96.06 116 TYR A CA 1
ATOM 948 C C . TYR A 1 116 ? -4.570 -0.727 -15.475 1.00 96.06 116 TYR A C 1
ATOM 950 O O . TYR A 1 116 ? -3.949 -0.076 -16.319 1.00 96.06 116 TYR A O 1
ATOM 958 N N . TYR A 1 117 ? -5.856 -0.497 -15.220 1.00 96.62 117 TYR A N 1
ATOM 959 C CA . TYR A 1 117 ? -6.592 0.630 -15.779 1.00 96.62 117 TYR A CA 1
ATOM 960 C C . TYR A 1 117 ? -6.436 1.873 -14.897 1.00 96.62 117 TYR A C 1
ATOM 962 O O . TYR A 1 117 ? -6.967 1.944 -13.780 1.00 96.62 117 TYR A O 1
ATOM 970 N N . ASP A 1 118 ? -5.720 2.868 -15.415 1.00 96.12 118 ASP A N 1
ATOM 971 C CA . ASP A 1 118 ? -5.479 4.129 -14.725 1.00 96.12 118 ASP A CA 1
ATOM 972 C C . ASP A 1 118 ? -6.648 5.100 -14.923 1.00 96.12 118 ASP A C 1
ATOM 974 O O . ASP A 1 118 ? -7.040 5.421 -16.049 1.00 96.12 118 ASP A O 1
ATOM 978 N N . LEU A 1 119 ? -7.219 5.574 -13.813 1.00 94.25 119 LEU A N 1
ATOM 979 C CA . LEU A 1 119 ? -8.369 6.480 -13.833 1.00 94.25 119 LEU A CA 1
ATOM 980 C C . LEU A 1 119 ? -8.000 7.913 -14.231 1.00 94.25 119 LEU A C 1
ATOM 982 O O . LEU A 1 119 ? -8.848 8.616 -14.774 1.00 94.25 119 LEU A O 1
ATOM 986 N N . ASN A 1 120 ? -6.766 8.345 -13.971 1.00 94.62 120 ASN A N 1
ATOM 987 C CA . ASN A 1 120 ? -6.313 9.699 -14.276 1.00 94.62 120 ASN A CA 1
ATOM 988 C C . ASN A 1 120 ? -5.971 9.839 -15.764 1.00 94.62 120 ASN A C 1
ATOM 990 O O . ASN A 1 120 ? -6.283 10.859 -16.375 1.00 94.62 120 ASN A O 1
ATOM 994 N N . LEU A 1 121 ? -5.352 8.815 -16.359 1.00 94.12 121 LEU A N 1
ATOM 995 C CA . LEU A 1 121 ? -5.003 8.784 -17.783 1.00 94.12 121 LEU A CA 1
ATOM 996 C C . LEU A 1 121 ? -6.098 8.171 -18.664 1.00 94.12 121 LEU A C 1
ATOM 998 O O . LEU A 1 121 ? -6.041 8.326 -19.884 1.00 94.12 121 LEU A O 1
ATOM 1002 N N . GLY A 1 122 ? -7.065 7.458 -18.080 1.00 94.25 122 GLY A N 1
ATOM 1003 C CA . GLY A 1 122 ? -8.157 6.810 -18.810 1.00 94.25 122 GLY A CA 1
ATOM 1004 C C . GLY A 1 122 ? -7.685 5.718 -19.775 1.00 94.25 122 GLY A C 1
ATOM 1005 O O . GLY A 1 122 ? -8.265 5.552 -20.850 1.00 94.25 122 GLY A O 1
ATOM 1006 N N . LYS A 1 123 ? -6.599 5.010 -19.438 1.00 94.25 123 LYS A N 1
ATOM 1007 C CA . LYS A 1 123 ? -5.993 3.976 -20.289 1.00 94.25 123 LYS A CA 1
ATOM 1008 C C . LYS A 1 123 ? -5.347 2.864 -19.468 1.00 94.25 123 LYS A C 1
ATOM 1010 O O . LYS A 1 123 ? -5.056 3.036 -18.287 1.00 94.25 123 LYS A O 1
ATOM 1015 N N . LEU A 1 124 ? -5.085 1.738 -20.129 1.00 94.81 124 LEU A N 1
ATOM 1016 C CA . LEU A 1 124 ? -4.234 0.688 -19.578 1.00 94.81 124 LEU A CA 1
ATOM 1017 C C . LEU A 1 124 ? -2.783 1.172 -19.511 1.00 94.81 124 LEU A C 1
ATOM 1019 O O . LEU A 1 124 ? -2.275 1.767 -20.467 1.00 94.81 124 LEU A O 1
ATOM 1023 N N . MET A 1 125 ? -2.129 0.927 -18.382 1.00 94.12 125 MET A N 1
ATOM 1024 C CA . MET A 1 125 ? -0.716 1.227 -18.188 1.00 94.12 125 MET A CA 1
ATOM 1025 C C . MET A 1 125 ? -0.071 0.271 -17.190 1.00 94.12 125 MET A C 1
ATOM 1027 O O . MET A 1 125 ? -0.744 -0.423 -16.433 1.00 94.12 125 MET A O 1
ATOM 1031 N N . LYS A 1 126 ? 1.259 0.281 -17.170 1.00 93.75 126 LYS A N 1
ATOM 1032 C CA . LYS A 1 126 ? 2.074 -0.353 -16.140 1.00 93.75 126 LYS A CA 1
ATOM 1033 C C . LYS A 1 126 ? 2.892 0.740 -15.457 1.00 93.75 126 LYS A C 1
ATOM 1035 O O . LYS A 1 126 ? 3.672 1.418 -16.122 1.00 93.75 126 LYS A O 1
ATOM 1040 N N . GLY A 1 127 ? 2.637 0.944 -14.169 1.00 87.94 127 GLY A N 1
ATOM 1041 C CA . GLY A 1 127 ? 3.300 1.956 -13.349 1.00 87.94 127 GLY A CA 1
ATOM 1042 C C . GLY A 1 127 ? 4.636 1.477 -12.783 1.00 87.94 127 GLY A C 1
ATOM 1043 O O . GLY A 1 127 ? 5.086 0.361 -13.055 1.00 87.94 127 GLY A O 1
ATOM 1044 N N . TRP A 1 128 ? 5.259 2.334 -11.979 1.00 85.69 128 TRP A N 1
ATOM 1045 C CA . TRP A 1 128 ? 6.394 1.979 -11.136 1.00 85.69 128 TRP A CA 1
ATOM 1046 C C . TRP A 1 128 ? 5.877 1.356 -9.841 1.00 85.69 128 TRP A C 1
ATOM 1048 O O . TRP A 1 128 ? 5.038 1.962 -9.174 1.00 85.69 128 TRP A O 1
ATOM 1058 N N . GLU A 1 129 ? 6.344 0.155 -9.492 1.00 85.94 129 GLU A N 1
ATOM 1059 C CA . GLU A 1 129 ? 5.839 -0.537 -8.306 1.00 85.94 129 GLU A CA 1
ATOM 1060 C C . GLU A 1 129 ? 6.138 0.257 -7.035 1.00 85.94 129 GLU A C 1
ATOM 1062 O O . GLU A 1 129 ? 7.289 0.572 -6.725 1.00 85.94 129 GLU A O 1
ATOM 1067 N N . THR A 1 130 ? 5.080 0.560 -6.291 1.00 85.00 130 THR A N 1
ATOM 1068 C CA . THR A 1 130 ? 5.150 1.222 -4.992 1.00 85.00 130 THR A CA 1
ATOM 1069 C C . THR A 1 130 ? 4.080 0.647 -4.078 1.00 85.00 130 THR A C 1
ATOM 1071 O O . THR A 1 130 ? 2.990 0.267 -4.518 1.00 85.00 130 THR A O 1
ATOM 1074 N N . GLN A 1 131 ? 4.375 0.590 -2.783 1.00 86.19 131 GLN A N 1
ATOM 1075 C CA . GLN A 1 131 ? 3.382 0.260 -1.774 1.00 86.19 131 GLN A CA 1
ATOM 1076 C C . GLN A 1 131 ? 3.679 1.022 -0.490 1.00 86.19 131 GLN A C 1
ATOM 1078 O O . GLN A 1 131 ? 4.783 0.953 0.050 1.00 86.19 131 GLN A O 1
ATOM 1083 N N . THR A 1 132 ? 2.669 1.712 0.021 1.00 88.50 132 THR A N 1
ATOM 1084 C CA . THR A 1 132 ? 2.657 2.266 1.370 1.00 88.50 132 THR A CA 1
ATOM 1085 C C . THR A 1 132 ? 1.455 1.690 2.104 1.00 88.50 132 THR A C 1
ATOM 1087 O O . THR A 1 132 ? 0.384 1.475 1.531 1.00 88.50 132 THR A O 1
ATOM 1090 N N . MET A 1 133 ? 1.628 1.384 3.385 1.00 89.06 133 MET A N 1
ATOM 1091 C CA . MET A 1 133 ? 0.524 0.938 4.222 1.00 89.06 133 MET A CA 1
ATOM 1092 C C . MET A 1 133 ? 0.694 1.412 5.657 1.00 89.06 133 MET A C 1
ATOM 1094 O O . MET A 1 133 ? 1.805 1.566 6.159 1.00 89.06 133 MET A O 1
ATOM 1098 N N . SER A 1 134 ? -0.433 1.632 6.321 1.00 90.00 134 SER A N 1
ATOM 1099 C CA . SER A 1 134 ? -0.506 1.970 7.738 1.00 90.00 134 SER A CA 1
ATOM 1100 C C . SER A 1 134 ? -1.677 1.233 8.377 1.00 90.00 134 SER A C 1
ATOM 1102 O O . SER A 1 134 ? -2.684 0.970 7.721 1.00 90.00 134 SER A O 1
ATOM 1104 N N . MET A 1 135 ? -1.555 0.872 9.654 1.00 90.12 135 MET A N 1
ATOM 1105 C CA . MET A 1 135 ? -2.660 0.273 10.402 1.00 90.12 135 MET A CA 1
ATOM 1106 C C . MET A 1 135 ? -3.367 1.342 11.223 1.00 90.12 135 MET A C 1
ATOM 1108 O O . MET A 1 135 ? -2.727 2.170 11.873 1.00 90.12 135 MET A O 1
ATOM 1112 N N . GLU A 1 136 ? -4.692 1.277 11.247 1.00 93.75 136 GLU A N 1
ATOM 1113 C CA . GLU A 1 136 ? -5.527 2.082 12.123 1.00 93.75 136 GLU A CA 1
ATOM 1114 C C . GLU A 1 136 ? -6.441 1.199 12.974 1.00 93.75 136 GLU A C 1
ATOM 1116 O O . GLU A 1 136 ? -6.939 0.166 12.522 1.00 93.75 136 GLU A O 1
ATOM 1121 N N . LEU A 1 137 ? -6.712 1.634 14.205 1.00 93.50 137 LEU A N 1
ATOM 1122 C CA . LEU A 1 137 ? -7.687 1.009 15.097 1.00 93.50 137 LEU A CA 1
ATOM 1123 C C . LEU A 1 137 ? -8.915 1.887 15.283 1.00 93.50 137 LEU A C 1
ATOM 1125 O O . LEU A 1 137 ? -8.811 3.105 15.433 1.00 93.50 137 LEU A O 1
ATOM 1129 N N . LEU A 1 138 ? -10.084 1.257 15.348 1.00 94.62 138 LEU A N 1
ATOM 1130 C CA . LEU A 1 138 ? -11.319 1.933 15.705 1.00 94.62 138 LEU A CA 1
ATOM 1131 C C . LEU A 1 138 ? -11.397 2.074 17.227 1.00 94.62 138 LEU A C 1
ATOM 1133 O O . LEU A 1 138 ? -11.642 1.107 17.955 1.00 94.62 138 LEU A O 1
ATOM 1137 N N . LEU A 1 139 ? -11.223 3.300 17.714 1.00 90.50 139 LEU A N 1
ATOM 1138 C CA . LEU A 1 139 ? -11.501 3.638 19.101 1.00 90.50 139 LEU A CA 1
ATOM 1139 C C . LEU A 1 139 ? -12.978 3.957 19.262 1.00 90.50 139 LEU A C 1
ATOM 1141 O O . LEU A 1 139 ? -13.487 4.925 18.694 1.00 90.50 139 LEU A O 1
ATOM 1145 N N . GLU A 1 140 ? -13.644 3.154 20.081 1.00 89.12 140 GLU A N 1
ATOM 1146 C CA . GLU A 1 140 ? -14.981 3.446 20.573 1.00 89.12 140 GLU A CA 1
ATOM 1147 C C . GLU A 1 140 ? -14.876 4.287 21.848 1.00 89.12 140 GLU A C 1
ATOM 1149 O O . GLU A 1 140 ? -14.065 3.976 22.726 1.00 89.12 140 GLU A O 1
ATOM 1154 N N . PRO A 1 141 ? -15.655 5.369 21.960 1.00 85.38 141 PRO A N 1
ATOM 1155 C CA . PRO A 1 141 ? -15.662 6.179 23.162 1.00 85.38 141 PRO A CA 1
ATOM 1156 C C . PRO A 1 141 ? -16.289 5.403 24.317 1.00 85.38 141 PRO A C 1
ATOM 1158 O O . PRO A 1 141 ? -17.324 4.760 24.141 1.00 85.38 141 PRO A O 1
ATOM 1161 N N . GLU A 1 142 ? -15.703 5.518 25.510 1.00 83.25 142 GLU A N 1
ATOM 1162 C CA . GLU A 1 142 ? -16.333 4.960 26.710 1.00 83.25 142 GLU A CA 1
ATOM 1163 C C . GLU A 1 142 ? -17.720 5.573 26.930 1.00 83.25 142 GLU A C 1
ATOM 1165 O O . GLU A 1 142 ? -18.009 6.718 26.550 1.00 83.25 142 GLU A O 1
ATOM 1170 N N . GLU A 1 143 ? -18.596 4.791 27.547 1.00 77.94 143 GLU A N 1
ATOM 1171 C CA . GLU A 1 143 ? -19.955 5.217 27.824 1.00 77.94 143 GLU A CA 1
ATOM 1172 C C . GLU A 1 143 ? -19.956 6.469 28.716 1.00 77.94 143 GLU A C 1
ATOM 1174 O O . GLU A 1 143 ? -19.297 6.529 29.749 1.00 77.94 143 GLU A O 1
ATOM 1179 N N . GLY A 1 144 ? -20.670 7.512 28.283 1.00 76.75 144 GLY A N 1
ATOM 1180 C CA . GLY A 1 144 ? -20.698 8.800 28.982 1.00 76.75 144 GLY A CA 1
ATOM 1181 C C . GLY A 1 144 ? -19.602 9.793 28.579 1.00 76.75 144 GLY A C 1
ATOM 1182 O O . GLY A 1 144 ? -19.617 10.916 29.084 1.00 76.75 144 GLY A O 1
ATOM 1183 N N . ASN A 1 145 ? -18.710 9.461 27.636 1.00 83.06 145 ASN A N 1
ATOM 1184 C CA . ASN A 1 145 ? -17.740 10.429 27.118 1.00 83.06 145 ASN A CA 1
ATOM 1185 C C . ASN A 1 145 ? -18.374 11.455 26.161 1.00 83.06 145 ASN A C 1
ATOM 1187 O O . ASN A 1 145 ? -19.118 11.125 25.228 1.00 83.06 145 ASN A O 1
ATOM 1191 N N . PHE A 1 146 ? -18.030 12.729 26.376 1.00 84.06 146 PHE A N 1
ATOM 1192 C CA . PHE A 1 146 ? -18.479 13.864 25.570 1.00 84.06 146 PHE A CA 1
ATOM 1193 C C . PHE A 1 146 ? -17.294 14.663 25.026 1.00 84.06 146 PHE A C 1
ATOM 1195 O O . PHE A 1 146 ? -16.346 14.963 25.747 1.00 84.06 146 PHE A O 1
ATOM 1202 N N . GLU A 1 147 ? -17.392 15.095 23.773 1.00 84.31 147 GLU A N 1
ATOM 1203 C CA . GLU A 1 147 ? -16.432 16.001 23.140 1.00 84.31 147 GLU A CA 1
ATOM 1204 C C . GLU A 1 147 ? -16.906 17.441 23.311 1.00 84.31 147 GLU A C 1
ATOM 1206 O O . GLU A 1 147 ? -18.074 17.759 23.046 1.00 84.31 147 GLU A O 1
ATOM 1211 N N . ALA A 1 148 ? -15.993 18.329 23.698 1.00 86.38 148 ALA A N 1
ATOM 1212 C CA . ALA A 1 148 ? -16.228 19.761 23.634 1.00 86.38 148 ALA A CA 1
ATOM 1213 C C . ALA A 1 148 ? -16.019 20.260 22.195 1.00 86.38 148 ALA A C 1
ATOM 1215 O O . ALA A 1 148 ? -15.010 19.953 21.567 1.00 86.38 148 ALA A O 1
ATOM 1216 N N . TYR A 1 149 ? -16.945 21.064 21.679 1.00 86.94 149 TYR A N 1
ATOM 1217 C CA . TYR A 1 149 ? -16.793 21.741 20.392 1.00 86.94 149 TYR A CA 1
ATOM 1218 C C . TYR A 1 149 ? -17.213 23.206 20.497 1.00 86.94 149 TYR A C 1
ATOM 1220 O O . TYR A 1 149 ? -18.110 23.568 21.267 1.00 86.94 149 TYR A O 1
ATOM 1228 N N . ARG A 1 150 ? -16.551 24.068 19.722 1.00 89.31 150 ARG A N 1
ATOM 1229 C CA . ARG A 1 150 ? -16.852 25.499 19.674 1.00 89.31 150 ARG A CA 1
ATOM 1230 C C . ARG A 1 150 ? -17.893 25.760 18.588 1.00 89.31 150 ARG A C 1
ATOM 1232 O O . ARG A 1 150 ? -17.730 25.358 17.442 1.00 89.31 150 ARG A O 1
ATOM 1239 N N . THR A 1 151 ? -18.986 26.408 18.965 1.00 87.50 151 THR A N 1
ATOM 1240 C CA . THR A 1 151 ? -20.024 26.854 18.026 1.00 87.50 151 THR A CA 1
ATOM 1241 C C . THR A 1 151 ? -19.556 28.074 17.225 1.00 87.50 151 THR A C 1
ATOM 1243 O O . THR A 1 151 ? -18.621 28.763 17.633 1.00 87.50 151 THR A O 1
ATOM 1246 N N . SER A 1 152 ? -20.260 28.406 16.138 1.00 88.25 152 SER A N 1
ATOM 1247 C CA . SER A 1 152 ? -20.029 29.633 15.354 1.00 88.25 152 SER A CA 1
ATOM 1248 C C . SER A 1 152 ? -20.150 30.926 16.175 1.00 88.25 152 SER A C 1
ATOM 1250 O O . SER A 1 152 ? -19.594 31.947 15.796 1.00 88.25 152 SER A O 1
ATOM 1252 N N . THR A 1 153 ? -20.826 30.880 17.329 1.00 89.25 153 THR A N 1
ATOM 1253 C CA . THR A 1 153 ? -20.960 32.010 18.269 1.00 89.25 153 THR A CA 1
ATOM 1254 C C . THR A 1 153 ? -19.877 32.031 19.355 1.00 89.25 153 THR A C 1
ATOM 1256 O O . THR A 1 153 ? -19.976 32.787 20.317 1.00 89.25 153 THR A O 1
ATOM 1259 N N . GLY A 1 154 ? -18.864 31.162 19.268 1.00 89.31 154 GLY A N 1
ATOM 1260 C CA . GLY A 1 154 ? -17.771 31.071 20.241 1.00 89.31 154 GLY A CA 1
ATOM 1261 C C . GLY A 1 154 ? -18.104 30.298 21.525 1.00 89.31 154 GLY A C 1
ATOM 1262 O O . GLY A 1 154 ? -17.192 29.966 22.284 1.00 89.31 154 GLY A O 1
ATOM 1263 N N . LYS A 1 155 ? -19.376 29.938 21.762 1.00 88.75 155 LYS A N 1
ATOM 1264 C CA . LYS A 1 155 ? -19.792 29.119 22.917 1.00 88.75 155 LYS A CA 1
ATOM 1265 C C . LYS A 1 155 ? -19.283 27.685 22.793 1.00 88.75 155 LYS A C 1
ATOM 1267 O O . LYS A 1 155 ? -19.383 27.093 21.716 1.00 88.75 155 LYS A O 1
ATOM 1272 N N . ILE A 1 156 ? -18.813 27.117 23.901 1.00 89.38 156 ILE A N 1
ATOM 1273 C CA . ILE A 1 156 ? -18.415 25.707 24.000 1.00 89.38 156 ILE A CA 1
ATOM 1274 C C . ILE A 1 156 ? -19.658 24.867 24.309 1.00 89.38 156 ILE A C 1
ATOM 1276 O O . ILE A 1 156 ? -20.409 25.178 25.233 1.00 89.38 156 ILE A O 1
ATOM 1280 N N . ARG A 1 157 ? -19.886 23.806 23.532 1.00 90.62 157 ARG A N 1
ATOM 1281 C CA . ARG A 1 157 ? -20.945 22.812 23.757 1.00 90.62 157 ARG A CA 1
ATOM 1282 C C . ARG A 1 157 ? -20.354 21.411 23.840 1.00 90.62 157 ARG A C 1
ATOM 1284 O O . ARG A 1 157 ? -19.233 21.186 23.396 1.00 90.62 157 ARG A O 1
ATOM 1291 N N . ARG A 1 158 ? -21.118 20.480 24.412 1.00 89.00 158 ARG A N 1
ATOM 1292 C CA . ARG A 1 158 ? -20.763 19.061 24.516 1.00 89.00 158 ARG A CA 1
ATOM 1293 C C . ARG A 1 158 ? -21.632 18.233 23.577 1.00 89.00 158 ARG A C 1
ATOM 1295 O O . ARG A 1 158 ? -22.831 18.483 23.479 1.00 89.00 158 ARG A O 1
ATOM 1302 N N . ARG A 1 159 ? -21.038 17.255 22.900 1.00 85.56 159 ARG A N 1
ATOM 1303 C CA . ARG A 1 159 ? -21.746 16.228 22.118 1.00 85.56 159 ARG A CA 1
ATOM 1304 C C . ARG A 1 159 ? -21.212 14.851 22.488 1.00 85.56 159 ARG A C 1
ATOM 1306 O O . ARG A 1 159 ? -20.073 14.762 22.935 1.00 85.56 159 ARG A O 1
ATOM 1313 N N . LYS A 1 160 ? -22.018 13.800 22.318 1.00 85.94 160 LYS A N 1
ATOM 1314 C CA . LYS A 1 160 ? -21.558 12.422 22.539 1.00 85.94 160 LYS A CA 1
ATOM 1315 C C . LYS A 1 160 ? -20.327 12.168 21.670 1.00 85.94 160 LYS A C 1
ATOM 1317 O O . LYS A 1 160 ? -20.337 12.544 20.493 1.00 85.94 160 LYS A O 1
ATOM 1322 N N . ALA A 1 161 ? -19.293 11.584 22.266 1.00 87.31 161 ALA A N 1
ATOM 1323 C CA . ALA A 1 161 ? -18.102 11.227 21.523 1.00 87.31 161 ALA A CA 1
ATOM 1324 C C . ALA A 1 161 ? -18.426 10.235 20.404 1.00 87.31 161 ALA A C 1
ATOM 1326 O O . ALA A 1 161 ? -19.325 9.401 20.542 1.00 87.31 161 ALA A O 1
ATOM 1327 N N . LYS A 1 162 ? -17.746 10.385 19.268 1.00 88.62 162 LYS A N 1
ATOM 1328 C CA . LYS A 1 162 ? -17.874 9.500 18.109 1.00 88.62 162 LYS A CA 1
ATOM 1329 C C . LYS A 1 162 ? -16.687 8.552 18.040 1.00 88.62 162 LYS A C 1
ATOM 1331 O O . LYS A 1 162 ? -15.582 8.900 18.456 1.00 88.62 162 LYS A O 1
ATOM 1336 N N . SER A 1 163 ? -16.919 7.371 17.475 1.00 91.19 163 SER A N 1
ATOM 1337 C CA . SER A 1 163 ? -15.830 6.458 17.152 1.00 91.19 163 SER A CA 1
ATOM 1338 C C . SER A 1 163 ? -14.876 7.117 16.162 1.00 91.19 163 SER A C 1
ATOM 1340 O O . SER A 1 163 ? -15.311 7.828 15.250 1.00 91.19 163 SER A O 1
ATOM 1342 N N . LYS A 1 164 ? -13.579 6.891 16.352 1.00 91.56 164 LYS A N 1
ATOM 1343 C CA . LYS A 1 164 ? -12.537 7.441 15.486 1.00 91.56 164 LYS A CA 1
ATOM 1344 C C . LYS A 1 164 ? -11.502 6.380 15.158 1.00 91.56 164 LYS A C 1
ATOM 1346 O O . LYS A 1 164 ? -11.129 5.592 16.024 1.00 91.56 164 LYS A O 1
ATOM 1351 N N . TRP A 1 165 ? -11.043 6.397 13.917 1.00 94.25 165 TRP A N 1
ATOM 1352 C CA . TRP A 1 165 ? -9.849 5.672 13.518 1.00 94.25 165 TRP A CA 1
ATOM 1353 C C . TRP A 1 165 ? -8.631 6.427 14.036 1.00 94.25 165 TRP A C 1
ATOM 1355 O O . TRP A 1 165 ? -8.570 7.655 13.938 1.00 94.25 165 TRP A O 1
ATOM 1365 N N . VAL A 1 166 ? -7.704 5.708 14.653 1.00 91.19 166 VAL A N 1
ATOM 1366 C CA . VAL A 1 166 ? -6.421 6.254 15.092 1.00 91.19 166 VAL A CA 1
ATOM 1367 C C . VAL A 1 166 ? -5.303 5.448 14.469 1.00 91.19 166 VAL A C 1
ATOM 1369 O O . VAL A 1 166 ? -5.397 4.222 14.423 1.00 91.19 166 VAL A O 1
ATOM 1372 N N . SER A 1 167 ? -4.257 6.142 14.020 1.00 89.50 167 SER A N 1
ATOM 1373 C CA . SER A 1 167 ? -3.034 5.483 13.574 1.00 89.50 167 SER A CA 1
ATOM 1374 C C . SER A 1 167 ? -2.479 4.621 14.701 1.00 89.50 167 SER A C 1
ATOM 1376 O O . SER A 1 167 ? -2.432 5.034 15.862 1.00 89.50 167 SER A O 1
ATOM 1378 N N . PHE A 1 168 ? -2.105 3.407 14.333 1.00 83.25 168 PHE A N 1
ATOM 1379 C CA . PHE A 1 168 ? -1.572 2.382 15.211 1.00 83.25 168 PHE A CA 1
ATOM 1380 C C . PHE A 1 168 ? -0.274 1.813 14.619 1.00 83.25 168 PHE A C 1
ATOM 1382 O O . PHE A 1 168 ? -0.022 0.612 14.662 1.00 83.25 168 PHE A O 1
ATOM 1389 N N . GLY A 1 169 ? 0.523 2.699 14.007 1.00 67.88 169 GLY A N 1
ATOM 1390 C CA . GLY A 1 169 ? 1.753 2.354 13.292 1.00 67.88 169 GLY A CA 1
ATOM 1391 C C . GLY A 1 169 ? 2.908 1.904 14.190 1.00 67.88 169 GLY A C 1
ATOM 1392 O O . GLY A 1 169 ? 3.704 1.072 13.763 1.00 67.88 169 GLY A O 1
ATOM 1393 N N . ASP A 1 170 ? 2.970 2.378 15.438 1.00 62.53 170 ASP A N 1
ATOM 1394 C CA . ASP A 1 170 ? 4.105 2.133 16.345 1.00 62.53 170 ASP A CA 1
ATOM 1395 C C . ASP A 1 170 ? 4.320 0.639 16.661 1.00 62.53 170 ASP A C 1
ATOM 1397 O O . ASP A 1 170 ? 5.440 0.212 16.931 1.00 62.53 170 ASP A O 1
ATOM 1401 N N . LEU A 1 171 ? 3.281 -0.201 16.563 1.00 63.03 171 LEU A N 1
ATOM 1402 C CA . LEU A 1 171 ? 3.420 -1.646 16.783 1.00 63.03 171 LEU A CA 1
ATOM 1403 C C . LEU A 1 171 ? 4.236 -2.367 15.702 1.00 63.03 171 LEU A C 1
ATOM 1405 O O . LEU A 1 171 ? 4.801 -3.428 15.973 1.00 63.03 171 LEU A O 1
ATOM 1409 N N . PHE A 1 172 ? 4.304 -1.822 14.486 1.00 59.16 172 PHE A N 1
ATOM 1410 C CA . PHE A 1 172 ? 5.101 -2.422 13.418 1.00 59.16 172 PHE A CA 1
ATOM 1411 C C . PHE A 1 172 ? 6.602 -2.229 13.628 1.00 59.16 172 PHE A C 1
ATOM 1413 O O . PHE A 1 172 ? 7.388 -3.049 13.162 1.00 59.16 172 PHE A O 1
ATOM 1420 N N . GLN A 1 173 ? 7.003 -1.166 14.328 1.00 58.16 173 GLN A N 1
ATOM 1421 C CA . GLN A 1 173 ? 8.411 -0.788 14.447 1.00 58.16 173 GLN A CA 1
ATOM 1422 C C . GLN A 1 173 ? 9.179 -1.641 15.466 1.00 58.16 173 GLN A C 1
ATOM 1424 O O . GLN A 1 173 ? 10.387 -1.800 15.336 1.00 58.16 173 GLN A O 1
ATOM 1429 N N . GLU A 1 174 ? 8.481 -2.262 16.421 1.00 62.19 174 GLU A N 1
ATOM 1430 C CA . GLU A 1 174 ? 9.099 -2.958 17.562 1.00 62.19 174 GLU A CA 1
ATOM 1431 C C . GLU A 1 174 ? 8.840 -4.479 17.566 1.00 62.19 174 GLU A C 1
ATOM 1433 O O . GLU A 1 174 ? 8.939 -5.139 18.599 1.00 62.19 174 GLU A O 1
ATOM 1438 N N . GLY A 1 175 ? 8.457 -5.058 16.419 1.00 64.31 175 GLY A N 1
ATOM 1439 C CA . GLY A 1 175 ? 8.221 -6.505 16.292 1.00 64.31 175 GLY A CA 1
ATOM 1440 C C . GLY A 1 175 ? 7.014 -7.023 17.085 1.00 64.31 175 GLY A C 1
ATOM 1441 O O . GLY A 1 175 ? 6.935 -8.213 17.385 1.00 64.31 175 GLY A O 1
ATOM 1442 N N . PHE A 1 176 ? 6.073 -6.142 17.443 1.00 72.69 176 PHE A N 1
ATOM 1443 C CA . PHE A 1 176 ? 4.879 -6.526 18.197 1.00 72.69 176 PHE A CA 1
ATOM 1444 C C . PHE A 1 176 ? 3.928 -7.389 17.361 1.00 72.69 176 PHE A C 1
ATOM 1446 O O . PHE A 1 176 ? 3.263 -8.282 17.888 1.00 72.69 176 PHE A O 1
ATOM 1453 N N . LEU A 1 177 ? 3.854 -7.123 16.055 1.00 76.44 177 LEU A N 1
ATOM 1454 C CA . LEU A 1 177 ? 3.120 -7.960 15.113 1.00 76.44 177 LEU A CA 1
ATOM 1455 C C . LEU A 1 177 ? 4.070 -8.977 14.461 1.00 76.44 177 LEU A C 1
ATOM 1457 O O . LEU A 1 177 ? 5.169 -8.596 14.051 1.00 76.44 177 LEU A O 1
ATOM 1461 N N . PRO A 1 178 ? 3.662 -10.256 14.337 1.00 78.31 178 PRO A N 1
ATOM 1462 C CA . PRO A 1 178 ? 4.441 -11.256 13.619 1.00 78.31 178 PRO A CA 1
ATOM 1463 C C . PRO A 1 178 ? 4.715 -10.824 12.179 1.00 78.31 178 PRO A C 1
ATOM 1465 O O . PRO A 1 178 ? 3.832 -10.279 11.516 1.00 78.31 178 PRO A O 1
ATOM 1468 N N . PHE A 1 179 ? 5.912 -11.130 11.678 1.00 72.94 179 PHE A N 1
ATOM 1469 C CA . PHE A 1 179 ? 6.291 -10.790 10.307 1.00 72.94 179 PHE A CA 1
ATOM 1470 C C . PHE A 1 179 ? 5.361 -11.433 9.263 1.00 72.94 179 PHE A C 1
ATOM 1472 O O . PHE A 1 179 ? 4.995 -10.795 8.281 1.00 72.94 179 PHE A O 1
ATOM 1479 N N . ASP A 1 180 ? 4.890 -12.656 9.515 1.00 77.81 180 ASP A N 1
ATOM 1480 C CA . ASP A 1 180 ? 3.982 -13.375 8.611 1.00 77.81 180 ASP A CA 1
ATOM 1481 C C . ASP A 1 180 ? 2.663 -12.620 8.367 1.00 77.81 180 ASP A C 1
ATOM 1483 O O . ASP A 1 180 ? 2.063 -12.733 7.300 1.00 77.81 180 ASP A O 1
ATOM 1487 N N . LEU A 1 181 ? 2.239 -11.778 9.319 1.00 81.44 181 LEU A N 1
ATOM 1488 C CA . LEU A 1 181 ? 1.033 -10.960 9.188 1.00 81.44 181 LEU A CA 1
ATOM 1489 C C . LEU A 1 181 ? 1.147 -9.944 8.037 1.00 81.44 181 LEU A C 1
ATOM 1491 O O . LEU A 1 181 ? 0.140 -9.591 7.430 1.00 81.44 181 LEU A O 1
ATOM 1495 N N . PHE A 1 182 ? 2.363 -9.491 7.709 1.00 79.88 182 PHE A N 1
ATOM 1496 C CA . PHE A 1 182 ? 2.589 -8.591 6.576 1.00 79.88 182 PHE A CA 1
ATOM 1497 C C . PHE A 1 182 ? 2.286 -9.273 5.244 1.00 79.88 182 PHE A C 1
ATOM 1499 O O . PHE A 1 182 ? 1.635 -8.673 4.396 1.00 79.88 182 PHE A O 1
ATOM 1506 N N . SER A 1 183 ? 2.684 -10.539 5.085 1.00 81.81 183 SER A N 1
ATOM 1507 C CA . SER A 1 183 ? 2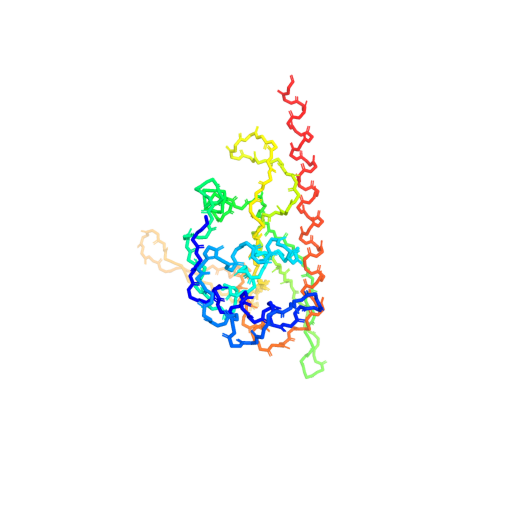.391 -11.304 3.864 1.00 81.81 183 SER A CA 1
ATOM 1508 C C . SER A 1 183 ? 0.885 -11.501 3.669 1.00 81.81 183 SER A C 1
ATOM 1510 O O . SER A 1 183 ? 0.385 -11.414 2.548 1.00 81.81 183 SER A O 1
ATOM 1512 N N . GLU A 1 184 ? 0.145 -11.701 4.762 1.00 88.31 184 GLU A N 1
ATOM 1513 C CA . GLU A 1 184 ? -1.320 -11.776 4.736 1.00 88.31 184 GLU A CA 1
ATOM 1514 C C . GLU A 1 184 ? -1.952 -10.439 4.316 1.00 88.31 184 GLU A C 1
ATOM 1516 O O . GLU A 1 184 ? -2.877 -10.409 3.500 1.00 88.31 184 GLU A O 1
ATOM 1521 N N . PHE A 1 185 ? -1.434 -9.311 4.818 1.00 88.44 185 PHE A N 1
ATOM 1522 C CA . PHE A 1 185 ? -1.893 -7.987 4.393 1.00 88.44 185 PHE A CA 1
ATOM 1523 C C . PHE A 1 185 ? -1.588 -7.714 2.922 1.00 88.44 185 PHE A C 1
ATOM 1525 O O . PHE A 1 185 ? -2.476 -7.257 2.202 1.00 88.44 185 PHE A O 1
ATOM 1532 N N . ASP A 1 186 ? -0.386 -8.041 2.451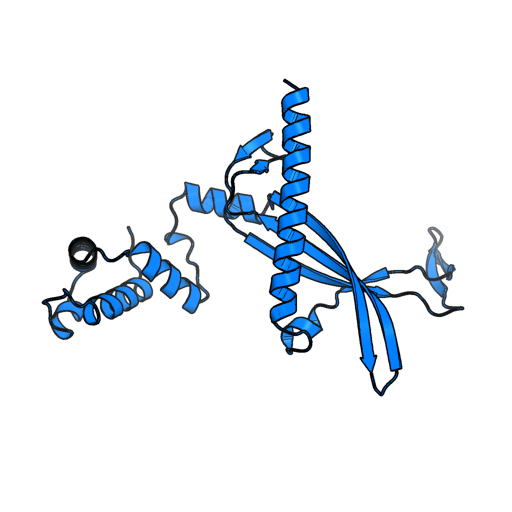 1.00 87.56 186 ASP A N 1
ATOM 1533 C CA . ASP A 1 186 ? 0.001 -7.879 1.048 1.00 87.56 186 ASP A CA 1
ATOM 1534 C C . ASP A 1 186 ? -0.909 -8.684 0.115 1.00 87.56 186 ASP A C 1
ATOM 1536 O O . ASP A 1 186 ? -1.340 -8.175 -0.928 1.00 87.56 186 ASP A O 1
ATOM 1540 N N . GLY A 1 187 ? -1.245 -9.917 0.511 1.00 91.62 187 GLY A N 1
ATOM 1541 C CA . GLY A 1 187 ? -2.194 -10.776 -0.193 1.00 91.62 187 GLY A CA 1
ATOM 1542 C C . GLY A 1 187 ? -3.600 -10.176 -0.240 1.00 91.62 187 GLY A C 1
ATOM 1543 O O . GLY A 1 187 ? -4.185 -10.060 -1.319 1.00 91.62 187 GLY A O 1
ATOM 1544 N N . ALA A 1 188 ? -4.122 -9.721 0.902 1.00 95.00 188 ALA A N 1
ATOM 1545 C CA . ALA A 1 188 ? -5.447 -9.107 0.981 1.00 95.00 188 ALA A CA 1
ATOM 1546 C C . ALA A 1 188 ? -5.540 -7.795 0.177 1.00 95.00 188 ALA A C 1
ATOM 1548 O O . ALA A 1 188 ? -6.542 -7.544 -0.498 1.00 95.00 188 ALA A O 1
ATOM 1549 N N . ILE A 1 189 ? -4.489 -6.969 0.207 1.00 94.56 189 ILE A N 1
ATOM 1550 C CA . ILE A 1 189 ? -4.390 -5.752 -0.608 1.00 94.56 189 ILE A CA 1
ATOM 1551 C C . ILE A 1 189 ? -4.337 -6.121 -2.092 1.00 94.56 189 ILE A C 1
ATOM 1553 O O . ILE A 1 189 ? -5.068 -5.528 -2.882 1.00 94.56 189 ILE A O 1
ATOM 1557 N N . ALA A 1 190 ? -3.518 -7.105 -2.483 1.00 93.69 190 ALA A N 1
ATOM 1558 C CA . ALA A 1 190 ? -3.406 -7.537 -3.877 1.00 93.69 190 ALA A CA 1
ATOM 1559 C C . ALA A 1 190 ? -4.761 -7.992 -4.426 1.00 93.69 190 ALA A C 1
ATOM 1561 O O . ALA A 1 190 ? -5.170 -7.558 -5.502 1.00 93.69 190 ALA A O 1
ATOM 1562 N N . GLU A 1 191 ? -5.485 -8.813 -3.663 1.00 96.50 191 GLU A N 1
ATOM 1563 C CA . GLU A 1 191 ? -6.823 -9.272 -4.028 1.00 96.50 191 GLU A CA 1
ATOM 1564 C C . GLU A 1 191 ? -7.805 -8.098 -4.179 1.00 96.50 191 GLU A C 1
ATOM 1566 O O . GLU A 1 191 ? -8.573 -8.051 -5.145 1.00 96.50 191 GLU A O 1
ATOM 1571 N N . ALA A 1 192 ? -7.766 -7.126 -3.261 1.00 97.25 192 ALA A N 1
ATOM 1572 C CA . ALA A 1 192 ? -8.596 -5.928 -3.339 1.00 97.25 192 ALA A CA 1
ATOM 1573 C C . ALA A 1 192 ? -8.284 -5.087 -4.591 1.00 97.25 192 ALA A C 1
ATOM 1575 O O . ALA A 1 192 ? -9.213 -4.654 -5.278 1.00 97.25 192 ALA A O 1
ATOM 1576 N N . CYS A 1 193 ? -7.003 -4.901 -4.925 1.00 96.75 193 CYS A N 1
ATOM 1577 C CA . CYS A 1 193 ? -6.579 -4.188 -6.131 1.00 96.75 193 CYS A CA 1
ATOM 1578 C C . CYS A 1 193 ? -7.037 -4.904 -7.407 1.00 96.75 193 CYS A C 1
ATOM 1580 O O . CYS A 1 193 ? -7.585 -4.255 -8.295 1.00 96.75 193 CYS A O 1
ATOM 1582 N N . CYS A 1 194 ? -6.882 -6.230 -7.484 1.00 96.81 194 CYS A N 1
ATOM 1583 C CA . CYS A 1 194 ? -7.329 -7.015 -8.636 1.00 96.81 194 CYS A CA 1
ATOM 1584 C C . CYS A 1 194 ? -8.842 -6.878 -8.867 1.00 96.81 194 CYS A C 1
ATOM 1586 O O . CYS A 1 194 ? -9.269 -6.560 -9.975 1.00 96.81 194 CYS A O 1
ATOM 1588 N N . LYS A 1 195 ? -9.661 -7.035 -7.816 1.00 97.19 195 LYS A N 1
ATOM 1589 C CA . LYS A 1 195 ? -11.128 -6.892 -7.916 1.00 97.19 195 LYS A CA 1
ATOM 1590 C C . LYS A 1 195 ? -11.550 -5.492 -8.362 1.00 97.19 195 LYS A C 1
ATOM 1592 O O . LYS A 1 195 ? -12.499 -5.332 -9.132 1.00 97.19 195 LYS A O 1
ATOM 1597 N N . GLU A 1 196 ? -10.871 -4.467 -7.859 1.00 97.19 196 GLU A N 1
ATOM 1598 C CA . GLU A 1 196 ? -11.135 -3.085 -8.248 1.00 97.19 196 GLU A CA 1
ATOM 1599 C C . GLU A 1 196 ? -10.733 -2.822 -9.709 1.00 97.19 196 GLU A C 1
ATOM 1601 O O . GLU A 1 196 ? -11.498 -2.190 -10.438 1.00 97.19 196 GLU A O 1
ATOM 1606 N N . ASP A 1 197 ? -9.595 -3.344 -10.175 1.00 97.38 197 ASP A N 1
ATOM 1607 C CA . ASP A 1 197 ? -9.170 -3.224 -11.576 1.00 97.38 197 ASP A CA 1
ATOM 1608 C C . ASP A 1 197 ? -10.141 -3.917 -12.541 1.00 97.38 197 ASP A C 1
ATOM 1610 O O . ASP A 1 197 ? -10.565 -3.322 -13.535 1.00 97.38 197 ASP A O 1
ATOM 1614 N N . GLU A 1 198 ? -10.585 -5.133 -12.210 1.00 96.50 198 GLU A N 1
ATOM 1615 C CA . GLU A 1 198 ? -11.615 -5.853 -12.968 1.00 96.50 198 GLU A CA 1
ATOM 1616 C C . GLU A 1 198 ? -12.887 -5.007 -13.125 1.00 96.50 198 GLU A C 1
ATOM 1618 O O . GLU A 1 198 ? -13.435 -4.880 -14.227 1.00 96.50 198 GLU A O 1
ATOM 1623 N N . ARG A 1 199 ? -13.332 -4.355 -12.040 1.00 95.88 199 ARG A N 1
ATOM 1624 C CA . ARG A 1 199 ? -14.487 -3.447 -12.055 1.00 95.88 199 ARG A CA 1
ATOM 1625 C C . ARG A 1 199 ? -14.244 -2.232 -12.951 1.00 95.88 199 ARG A C 1
ATOM 1627 O O . ARG A 1 199 ? -15.138 -1.862 -13.716 1.00 95.88 199 ARG A O 1
ATOM 1634 N N . ARG A 1 200 ? -13.062 -1.610 -12.877 1.00 95.12 200 ARG A N 1
ATOM 1635 C CA . ARG A 1 200 ? -12.686 -0.451 -13.709 1.00 95.12 200 ARG A CA 1
ATOM 1636 C C . ARG A 1 200 ? -12.685 -0.812 -15.193 1.00 95.12 200 ARG A C 1
ATOM 1638 O O . ARG A 1 200 ? -13.338 -0.127 -15.982 1.00 95.12 200 ARG A O 1
ATOM 1645 N N . ARG A 1 201 ? -12.051 -1.928 -15.565 1.00 94.62 201 ARG A N 1
ATOM 1646 C CA . ARG A 1 201 ? -12.024 -2.433 -16.948 1.00 94.62 201 ARG A CA 1
ATOM 1647 C C . ARG A 1 201 ? -13.423 -2.761 -17.467 1.00 94.62 201 ARG A C 1
ATOM 1649 O O . ARG A 1 201 ? -13.757 -2.409 -18.597 1.00 94.62 201 ARG A O 1
ATOM 1656 N N . ALA A 1 202 ? -14.272 -3.378 -16.644 1.00 93.19 202 ALA A N 1
ATOM 1657 C CA . ALA A 1 202 ? -15.649 -3.691 -17.024 1.00 93.19 202 ALA A CA 1
ATOM 1658 C C . ALA A 1 202 ? -16.499 -2.434 -17.289 1.00 93.19 202 ALA A C 1
ATOM 1660 O O . ALA A 1 202 ? -17.375 -2.457 -18.153 1.00 93.19 202 ALA A O 1
ATOM 1661 N N . LEU A 1 203 ? -16.261 -1.341 -16.556 1.00 88.94 203 LEU A N 1
ATOM 1662 C CA . LEU A 1 203 ? -16.922 -0.056 -16.797 1.00 88.94 203 LEU A CA 1
ATOM 1663 C C . LEU A 1 203 ? -16.395 0.625 -18.065 1.00 88.94 203 LEU A C 1
ATOM 1665 O O . LEU A 1 203 ? -17.198 1.130 -18.847 1.00 88.94 203 LEU A O 1
ATOM 1669 N N . TYR A 1 204 ? -15.082 0.576 -18.302 1.00 82.62 204 TYR A N 1
ATOM 1670 C CA . TYR A 1 204 ? -14.459 1.114 -19.512 1.00 82.62 204 TYR A CA 1
ATOM 1671 C C . TYR A 1 204 ? -15.016 0.468 -20.786 1.00 82.62 204 TYR A C 1
ATOM 1673 O O . TYR A 1 204 ? -15.477 1.172 -21.683 1.00 82.62 204 TYR A O 1
ATOM 1681 N N . LEU A 1 205 ? -15.076 -0.867 -20.830 1.00 80.88 205 LEU A N 1
ATOM 1682 C CA . LEU A 1 205 ? -15.594 -1.611 -21.985 1.00 80.88 205 LEU A CA 1
ATOM 1683 C C . LEU A 1 205 ? -17.074 -1.332 -22.283 1.00 80.88 205 LEU A C 1
ATOM 1685 O O . LEU A 1 205 ? -17.500 -1.485 -23.419 1.00 80.88 205 LEU A O 1
ATOM 1689 N N . LYS A 1 206 ? -17.866 -0.928 -21.282 1.00 80.12 206 LYS A N 1
ATOM 1690 C CA . LYS A 1 206 ? -19.276 -0.537 -21.471 1.00 80.12 206 LYS A CA 1
ATOM 1691 C C . LYS A 1 206 ? -19.451 0.891 -21.986 1.00 80.12 206 LYS A C 1
ATOM 1693 O O . LYS A 1 206 ? -20.554 1.248 -22.385 1.00 80.12 206 LYS A O 1
ATOM 1698 N N . SER A 1 207 ? -18.411 1.715 -21.881 1.00 72.31 207 SER A N 1
ATOM 1699 C CA . SER A 1 207 ? -18.426 3.119 -22.302 1.00 72.31 207 SER A CA 1
ATOM 1700 C C . SER A 1 207 ? -17.900 3.342 -23.725 1.00 72.31 207 SER A C 1
ATOM 1702 O O . SER A 1 207 ? -17.963 4.470 -24.210 1.00 72.31 207 SER A O 1
ATOM 1704 N N . GLN A 1 208 ? -17.399 2.281 -24.370 1.00 67.12 208 GLN A N 1
ATOM 1705 C CA . GLN A 1 208 ? -17.034 2.232 -25.789 1.00 67.12 208 GLN A CA 1
ATOM 1706 C C . GLN A 1 208 ? -18.209 1.750 -26.640 1.00 67.12 208 GLN A C 1
ATOM 1708 O O . GLN A 1 208 ? -18.331 2.251 -27.780 1.00 67.12 208 GLN A O 1
#

Foldseek 3Di:
DDQDPLLLVLLLVVLCVQPPRPDHNVRSVPDDPVRSVVSCVVSVHPSLVSVVVSCVVVVPPPCVSDDPVQSVLQVCCVVAQQDWDKDKDWDWDQDPNDTDIWIKMKTKGWQDQDWFQHPVVRDIDHGDTDMDIFMWTWDDDPPPDWDWDADPVRDIDTDPDDIDIDTPRPCVVPCVDPPVVVVVVVVVVVVVSVVVRVVSVVVSVVVD

pLDDT: mean 84.33, std 11.51, range [49.44, 97.69]

Radius of gyration: 25.6 Å; chains: 1; bounding box: 66×50×57 Å

Secondary structure (DSSP, 8-state):
----HHHHHHHHHHHHH-TT--S-HHHHHH--HHHHHHHHHHTT--HHHHHHHHHHTSS---GGGS-HHHHHHHHHHHHS-SEEEEEEEEEEEEETTEEEEEEEEEEEEEE-SS-EEETTTTEEE----EEEEEEEEEEPPPTT-EEEEE-TTS-EEEEEPPPEEEE-THHHHTT-S-THHHHHHHHHHHHHHHHHHHHHHHHHHH--

Sequence (208 aa):
MRLPVAGRNALRKEMRNHPQNKLSSTEISYLKKEELLCLAKELGIDVRSIIKSAAKETDDIDEAYFEEEEIELQRYSESHPAFTGNVEFDLILELFGTKVKKRARIVYERTPEWEYYDLNLGKLMKGWETQTMSMELLLEPEEGNFEAYRTSTGKIRRRKAKSKWVSFGDLFQEGFLPFDLFSEFDGAIAEACCKEDERRRALYLKSQ